Protein AF-0000000078040291 (afdb_homodimer)

Sequence (328 aa):
MQPIAIFYISLSGNTEDFIHRLAAHIKQKYGLELETTNLKSLVKKGQPAIFDIDKPYFSFLPSYLEGGNGLDNGYQEILTTPLRRLIAHGENATYCLGIVGSGNRNFNKQFCLTAHQYAQDFGFPVLDEFELRGSQEDLERIGDKLVKVFQTATKTKGVAYVQNMQPIAIFYISLSGNTEDFIHRLAAHIKQKYGLELETTNLKSLVKKGQPAIFDIDKPYFSFLPSYLEGGNGLDNGYQEILTTPLRRLIAHGENATYCLGIVGSGNRNFNKQFCLTAHQYAQDFGFPVLDEFELRGSQEDLERIGDKLVKVFQTATKTKGVAYVQN

Solvent-accessible surface area (backbone atoms only — not comparable to full-atom values): 17725 Å² total; per-residue (Å²): 129,82,57,48,36,34,49,26,37,42,81,55,42,39,54,48,51,37,52,53,52,37,38,52,49,39,30,72,76,67,71,44,48,64,46,74,44,50,38,49,58,28,52,76,68,71,41,83,55,64,63,90,58,92,56,67,27,38,34,40,36,5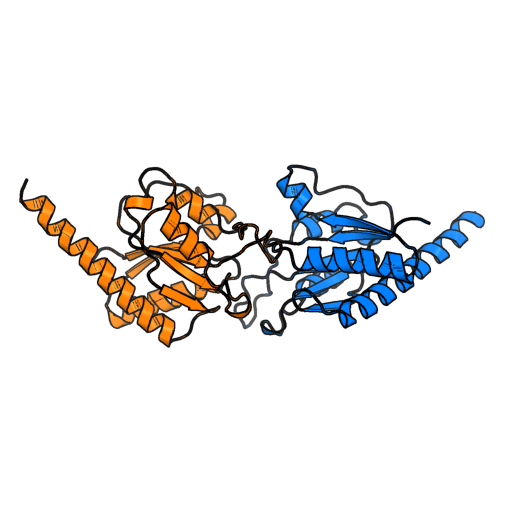9,48,42,47,24,66,56,68,81,77,81,57,72,68,39,81,46,95,56,57,58,47,53,51,23,39,66,34,86,66,24,41,79,32,38,73,24,30,34,14,22,25,49,68,93,53,52,87,52,39,24,36,50,36,52,51,48,21,67,76,60,70,35,49,66,74,49,70,39,50,61,54,47,51,72,66,46,42,54,55,50,46,54,49,51,52,53,52,51,51,56,59,56,54,57,55,59,62,57,66,69,72,110,128,83,58,46,34,32,49,26,38,41,80,55,42,38,54,48,50,38,52,52,53,36,38,52,48,38,30,71,76,69,69,43,49,64,46,75,44,50,37,49,59,28,51,76,70,71,39,83,53,63,65,90,59,92,56,66,26,37,34,39,36,63,48,40,47,24,68,52,70,79,77,86,56,77,67,40,78,46,95,56,56,59,48,52,53,22,39,64,33,86,64,24,42,79,32,38,72,24,30,33,13,22,26,49,67,92,52,52,86,51,39,23,36,51,36,52,51,47,21,68,76,61,69,34,48,65,72,48,70,40,49,60,54,47,50,72,66,46,42,52,54,50,46,54,50,51,53,52,53,49,53,56,59,56,55,58,58,61,62,60,65,70,77,109

Radius of gyration: 23.74 Å; Cα contacts (8 Å, |Δi|>4): 577; chains: 2; bounding box: 37×80×56 Å

Foldseek 3Di:
DDAAEEEEADDPCLQVLLVVVLQVVLCVPPVHGYDYDHLVVCVVVVHDLADDDDAAHEYEYEADFDDCPVPDDDTDGDDGCSSVRNCPPDCNLVRYQAYEYEYACVVPVSGSVVRVVSCVVSVHYHQYYAYGNHDPVRSVVSSVSSVVSRCVVVVVVVVPVPPD/DDAAEEEEADDPCLQVLLVVVLQVVLCVPPVHGYDYDHLVVCVVVVHDLADDDDAAHEYEYEADFDDCPVPDDDGDGDDGCSSVRNCPPDCNLVRYQAYEYEYACVVPVSGSVVRVVSCVVSVHYHQYYAYGNHDPVRSVVSSVSSVVSRVVVVVVVVVPPPPD

Nearest PDB structures (foldseek):
  4n82-assembly1_B  TM=9.480E-01  e=1.603E-21  Streptococcus sanguinis SK36
  4n82-assembly2_A  TM=9.536E-01  e=1.361E-20  Streptococcus sanguinis SK36
  8j4w-assembly1_C  TM=8.373E-01  e=5.055E-11  Mycolicibacterium thermoresistibile ATCC 19527
  7mmp-assembly2_F  TM=8.360E-01  e=1.100E-10  Aerococcus urinae
  8j4x-assembly3_I  TM=8.216E-01  e=3.533E-10  Mycobacterium tuberculosis H37Rv

InterPro domains:
  IPR004465 Ribonucleotide reductase Class Ib, NrdI [PF07972] (6-142)
  IPR004465 Ribonucleotide reductase Class Ib, NrdI [PIRSF005087] (4-154)
  IPR004465 Ribonucleotide reductase Class Ib, NrdI [PTHR37297] (1-155)
  IPR029039 Flavoprotein-like superfamily [G3DSA:3.40.50.360] (3-157)
  IPR029039 Flavoprotein-like superfamily [SSF52218] (1-146)

pLDDT: mean 90.86, std 15.88, range [27.45, 98.94]

Secondary structure (DSSP, 8-state):
-PPEEEEE--SSSHHHHHHHHHHHHHHHHH---EEEEEHHHHHHTT--------S-EEEEEE--EE---SSSS--EE-S-HHHHHHHHSTTHHHHEEEEEEEE-GGGGGGTTHHHHHHHHHH---EEEEEETT--HHHHHHHHHHHHHHHHHHHHHHHHHHHH-/-PPEEEEE--SSSHHHHHHHHHHHHHHHHH---EEEEEHHHHHHTT--------S-EEEEEE--EE---SSSS--EE-S-HHHHHHHHSTTHHHHEEEEEEEE-GGGGGGTTHHHHHHHHHH---EEEEEETT--HHHHHHHHHHHHHHHHHHHHHHHHHHHH-

Structure (mmCIF, N/CA/C/O backbone):
data_AF-0000000078040291-model_v1
#
loop_
_entity.id
_entity.type
_entity.pdbx_description
1 polymer 'Putative NrdI-like protein'
#
loop_
_atom_site.group_PDB
_atom_site.id
_atom_site.type_symbol
_atom_site.label_atom_id
_atom_site.label_alt_id
_atom_site.label_comp_id
_atom_site.label_asym_id
_atom_site.label_entity_id
_atom_site.label_seq_id
_atom_site.pdbx_PDB_ins_code
_atom_site.Cartn_x
_atom_site.Cartn_y
_atom_site.Cartn_z
_atom_site.occupancy
_atom_site.B_iso_or_equiv
_atom_site.auth_seq_id
_atom_site.auth_comp_id
_atom_site.auth_asym_id
_atom_site.auth_atom_id
_atom_site.pdbx_PDB_model_num
ATOM 1 N N . MET A 1 1 ? -1.826 -36.469 -6.449 1 73.94 1 MET A N 1
ATOM 2 C CA . MET A 1 1 ? -1.21 -35.594 -7.445 1 73.94 1 MET A CA 1
ATOM 3 C C . MET A 1 1 ? -0.481 -34.438 -6.777 1 73.94 1 MET A C 1
ATOM 5 O O . MET A 1 1 ? -0.861 -34 -5.688 1 73.94 1 MET A O 1
ATOM 9 N N . GLN A 1 2 ? 0.607 -34.031 -7.266 1 90.06 2 GLN A N 1
ATOM 10 C CA . GLN A 1 2 ? 1.412 -32.938 -6.715 1 90.06 2 GLN A CA 1
ATOM 11 C C . GLN A 1 2 ? 0.621 -31.641 -6.664 1 90.06 2 GLN A C 1
ATOM 13 O O . GLN A 1 2 ? -0.089 -31.297 -7.617 1 90.06 2 GLN A O 1
ATOM 18 N N . PRO A 1 3 ? 0.596 -31.062 -5.551 1 96.56 3 PRO A N 1
ATOM 19 C CA . PRO A 1 3 ? -0.121 -29.781 -5.469 1 96.56 3 PRO A CA 1
ATOM 20 C C . PRO A 1 3 ? 0.461 -28.719 -6.391 1 96.56 3 PRO A C 1
ATOM 22 O O . PRO A 1 3 ? 1.629 -28.797 -6.781 1 96.56 3 PRO A O 1
ATOM 25 N N . ILE A 1 4 ? -0.372 -27.891 -6.82 1 98 4 ILE A N 1
ATOM 26 C CA . ILE A 1 4 ? 0.064 -26.703 -7.566 1 98 4 ILE A CA 1
ATOM 27 C C . ILE A 1 4 ? 0.614 -25.656 -6.602 1 98 4 ILE A C 1
ATOM 29 O O . ILE A 1 4 ? -0.092 -25.219 -5.695 1 98 4 ILE A O 1
ATOM 33 N N . ALA A 1 5 ? 1.87 -25.25 -6.754 1 98.75 5 ALA A N 1
ATOM 34 C CA . ALA A 1 5 ? 2.504 -24.281 -5.863 1 98.75 5 ALA A CA 1
ATOM 35 C C . ALA A 1 5 ? 2.268 -22.859 -6.348 1 98.75 5 ALA A C 1
ATOM 37 O O . ALA A 1 5 ? 2.379 -22.578 -7.543 1 98.75 5 ALA A O 1
ATOM 38 N N . ILE A 1 6 ? 1.893 -21.984 -5.402 1 98.94 6 ILE A N 1
ATOM 39 C CA . ILE A 1 6 ? 1.753 -20.562 -5.676 1 98.94 6 ILE A CA 1
ATOM 40 C C . ILE A 1 6 ? 2.537 -19.766 -4.645 1 98.94 6 ILE A C 1
ATOM 42 O O . ILE A 1 6 ? 2.314 -19.906 -3.438 1 98.94 6 ILE A O 1
ATOM 46 N N . PHE A 1 7 ? 3.48 -18.984 -5.09 1 98.94 7 PHE A N 1
ATOM 47 C CA . PHE A 1 7 ? 4.113 -17.953 -4.277 1 98.94 7 PHE A CA 1
ATOM 48 C C . PHE A 1 7 ? 3.584 -16.578 -4.645 1 98.94 7 PHE A C 1
ATOM 50 O O . PHE A 1 7 ? 3.58 -16.203 -5.82 1 98.94 7 PHE A O 1
ATOM 57 N N . TYR A 1 8 ? 3.062 -15.852 -3.691 1 98.94 8 TYR A N 1
ATOM 58 C CA . TYR A 1 8 ? 2.4 -14.578 -3.963 1 98.94 8 TYR A CA 1
ATOM 59 C C . TYR A 1 8 ? 2.688 -13.57 -2.859 1 98.94 8 TYR A C 1
ATOM 61 O O . TYR A 1 8 ? 3.338 -13.898 -1.863 1 98.94 8 TYR A O 1
ATOM 69 N N . ILE A 1 9 ? 2.312 -12.344 -3.078 1 98.44 9 ILE A N 1
ATOM 70 C CA . ILE A 1 9 ? 2.34 -11.344 -2.02 1 98.44 9 ILE A CA 1
ATOM 71 C C . ILE A 1 9 ? 1.028 -10.555 -2.016 1 98.44 9 ILE A C 1
ATOM 73 O O . ILE A 1 9 ? 0.503 -10.211 -3.076 1 98.44 9 ILE A O 1
ATOM 77 N N . SER A 1 10 ? 0.441 -10.492 -0.857 1 96 10 SER A N 1
ATOM 78 C CA . SER A 1 10 ? -0.775 -9.734 -0.571 1 96 10 SER A CA 1
ATOM 79 C C . SER A 1 10 ? -0.565 -8.773 0.59 1 96 10 SER A C 1
ATOM 81 O O . SER A 1 10 ? -0.106 -9.172 1.661 1 96 10 SER A O 1
ATOM 83 N N . LEU A 1 11 ? -0.874 -7.551 0.314 1 90.88 11 LEU A N 1
ATOM 84 C CA . LEU A 1 11 ? -0.631 -6.562 1.361 1 90.88 11 LEU A CA 1
ATOM 85 C C . LEU A 1 11 ? -1.914 -6.258 2.127 1 90.88 11 LEU A C 1
ATOM 87 O O . LEU A 1 11 ? -2.006 -6.531 3.326 1 90.88 11 LEU A O 1
ATOM 91 N N . SER A 1 12 ? 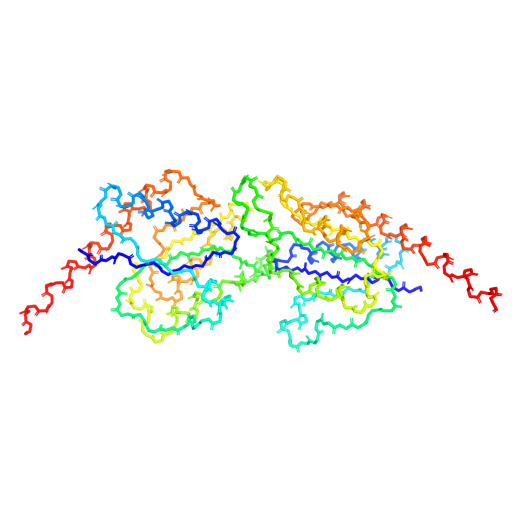-2.994 -5.836 1.429 1 85.12 12 SER A N 1
ATOM 92 C CA . SER A 1 12 ? -4.242 -5.426 2.064 1 85.12 12 SER A CA 1
ATOM 93 C C . SER A 1 12 ? -5.258 -6.562 2.078 1 85.12 12 SER A C 1
ATOM 95 O O . SER A 1 12 ? -6.395 -6.383 2.516 1 85.12 12 SER A O 1
ATOM 97 N N . GLY A 1 13 ? -4.902 -7.742 1.552 1 89.81 13 GLY A N 1
ATOM 98 C CA . GLY A 1 13 ? -5.742 -8.922 1.694 1 89.81 13 GLY A CA 1
ATOM 99 C C . GLY A 1 13 ? -6.512 -9.258 0.431 1 89.81 13 GLY A C 1
ATOM 100 O O . GLY A 1 13 ? -7.113 -10.336 0.334 1 89.81 13 GLY A O 1
ATOM 101 N N . ASN A 1 14 ? -6.578 -8.367 -0.622 1 90.06 14 ASN A N 1
ATOM 102 C CA . ASN A 1 14 ? -7.332 -8.633 -1.842 1 90.06 14 ASN A CA 1
ATOM 103 C C . ASN A 1 14 ? -6.762 -9.836 -2.598 1 90.06 14 ASN A C 1
ATOM 105 O O . ASN A 1 14 ? -7.504 -10.734 -2.988 1 90.06 14 ASN A O 1
ATOM 109 N N . THR A 1 15 ? -5.461 -9.828 -2.795 1 96.69 15 THR A N 1
ATOM 110 C CA . THR A 1 15 ? -4.832 -10.938 -3.496 1 96.69 15 THR A CA 1
ATOM 111 C C . THR A 1 15 ? -4.969 -12.227 -2.695 1 96.69 15 THR A C 1
ATOM 113 O O . THR A 1 15 ? -5.234 -13.289 -3.262 1 96.69 15 THR A O 1
ATOM 116 N N . GLU A 1 16 ? -4.855 -12.164 -1.424 1 96.31 16 GLU A N 1
ATOM 117 C CA . GLU A 1 16 ? -5.012 -13.328 -0.556 1 96.31 16 GLU A CA 1
ATOM 118 C C . GLU A 1 16 ? -6.422 -13.898 -0.65 1 96.31 16 GLU A C 1
ATOM 120 O O . GLU A 1 16 ? -6.598 -15.117 -0.729 1 96.31 16 GLU A O 1
ATOM 125 N N . ASP A 1 17 ? -7.363 -13.031 -0.567 1 94.44 17 ASP A N 1
ATOM 126 C CA . ASP A 1 17 ? -8.742 -13.461 -0.725 1 94.44 17 ASP A CA 1
ATOM 127 C C . ASP A 1 17 ? -8.938 -14.211 -2.045 1 94.44 17 ASP A C 1
ATOM 129 O O . ASP A 1 17 ? -9.555 -15.281 -2.076 1 94.44 17 ASP A O 1
ATOM 133 N N . PHE A 1 18 ? -8.469 -13.656 -3.133 1 98.19 18 PHE A N 1
ATOM 134 C CA . PHE A 1 18 ? -8.562 -14.273 -4.449 1 98.19 18 PHE A CA 1
ATOM 135 C C . PHE A 1 18 ? -7.938 -15.664 -4.445 1 98.19 18 PHE A C 1
ATOM 137 O O . PHE A 1 18 ? -8.523 -16.625 -4.961 1 98.19 18 PHE A O 1
ATOM 144 N N . ILE A 1 19 ? -6.742 -15.789 -3.867 1 98.62 19 ILE A N 1
ATOM 145 C CA . ILE A 1 19 ? -6.004 -17.047 -3.824 1 98.62 19 ILE A CA 1
ATOM 146 C C . ILE A 1 19 ? -6.809 -18.094 -3.051 1 98.62 19 ILE A C 1
ATOM 148 O O . ILE A 1 19 ? -6.879 -19.25 -3.459 1 98.62 19 ILE A O 1
ATOM 152 N N . HIS A 1 20 ? -7.402 -17.656 -1.996 1 98.19 20 HIS A N 1
ATOM 153 C CA . HIS A 1 20 ? -8.211 -18.578 -1.201 1 98.19 20 HIS A CA 1
ATOM 154 C C . HIS A 1 20 ? -9.406 -19.094 -1.993 1 98.19 20 HIS A C 1
ATOM 156 O O . HIS A 1 20 ? -9.695 -20.281 -1.992 1 98.19 20 HIS A O 1
ATOM 162 N N . ARG A 1 21 ? -10.094 -18.219 -2.656 1 98.44 21 ARG A N 1
ATOM 163 C CA . ARG A 1 21 ? -11.242 -18.609 -3.473 1 98.44 21 ARG A CA 1
ATOM 164 C C . ARG A 1 21 ? -10.805 -19.484 -4.645 1 98.44 21 ARG A C 1
ATOM 166 O O . ARG A 1 21 ? -11.508 -20.422 -5.023 1 98.44 21 ARG A O 1
ATOM 173 N N . LEU A 1 22 ? -9.695 -19.125 -5.203 1 98.81 22 LEU A N 1
ATOM 174 C CA . LEU A 1 22 ? -9.117 -19.891 -6.297 1 98.81 22 LEU A CA 1
ATOM 175 C C . LEU A 1 22 ? -8.828 -21.328 -5.852 1 98.81 22 LEU A C 1
ATOM 177 O O . LEU A 1 22 ? -9.125 -22.281 -6.578 1 98.81 22 LEU A O 1
ATOM 181 N N . ALA A 1 23 ? -8.211 -21.453 -4.66 1 98.69 23 ALA A N 1
ATOM 182 C CA . ALA A 1 23 ? -7.91 -22.766 -4.105 1 98.69 23 ALA A CA 1
ATOM 183 C C . ALA A 1 23 ? -9.18 -23.609 -3.971 1 98.69 23 ALA A C 1
ATOM 185 O O . ALA A 1 23 ? -9.203 -24.781 -4.359 1 98.69 23 ALA A O 1
ATOM 186 N N . ALA A 1 24 ? -10.188 -22.969 -3.434 1 98.25 24 ALA A N 1
ATOM 187 C CA . ALA A 1 24 ? -11.461 -23.672 -3.27 1 98.25 24 ALA A CA 1
ATOM 188 C C . ALA A 1 24 ? -12.039 -24.078 -4.621 1 98.25 24 ALA A C 1
ATOM 190 O O . ALA A 1 24 ? -12.523 -25.203 -4.781 1 98.25 24 ALA A O 1
ATOM 191 N N . HIS A 1 25 ? -11.984 -23.203 -5.582 1 98.44 25 HIS A N 1
ATOM 192 C CA . HIS A 1 25 ? -12.523 -23.438 -6.914 1 98.44 25 HIS A CA 1
ATOM 193 C C . HIS A 1 25 ? -11.797 -24.578 -7.609 1 98.44 25 HIS A C 1
ATOM 195 O O . HIS A 1 25 ? -12.43 -25.484 -8.156 1 98.44 25 HIS A O 1
ATOM 201 N N . ILE A 1 26 ? -10.477 -24.562 -7.574 1 98.44 26 ILE A N 1
ATOM 202 C CA . ILE A 1 26 ? -9.656 -25.562 -8.242 1 98.44 26 ILE A CA 1
ATOM 203 C C . ILE A 1 26 ? -9.859 -26.938 -7.582 1 98.44 26 ILE A C 1
ATOM 205 O O . ILE A 1 26 ? -9.938 -27.953 -8.266 1 98.44 26 ILE A O 1
ATOM 209 N N . LYS A 1 27 ? -9.984 -26.891 -6.262 1 98.31 27 LYS A N 1
ATOM 210 C CA . LYS A 1 27 ? -10.266 -28.141 -5.555 1 98.31 27 LYS A CA 1
ATOM 211 C C . LYS A 1 27 ? -11.617 -28.719 -5.965 1 98.31 27 LYS A C 1
ATOM 213 O O . LYS A 1 27 ? -11.727 -29.906 -6.266 1 98.31 27 LYS A O 1
ATOM 218 N N . GLN A 1 28 ? -12.617 -27.938 -5.996 1 98.12 28 GLN A N 1
ATOM 219 C CA . GLN A 1 28 ? -13.977 -28.375 -6.309 1 98.12 28 GLN A CA 1
ATOM 220 C C . GLN A 1 28 ? -14.078 -28.844 -7.754 1 98.12 28 GLN A C 1
ATOM 222 O O . GLN A 1 28 ? -14.625 -29.922 -8.023 1 98.12 28 GLN A O 1
ATOM 227 N N . LYS A 1 29 ? -13.492 -28.125 -8.68 1 97.94 29 LYS A N 1
ATOM 228 C CA . LYS A 1 29 ? -13.703 -28.375 -10.102 1 97.94 29 LYS A CA 1
ATOM 229 C C . LYS A 1 29 ? -12.734 -29.438 -10.617 1 97.94 29 LYS A C 1
ATOM 231 O O . LYS A 1 29 ? -13.094 -30.234 -11.484 1 97.94 29 LYS A O 1
ATOM 236 N N . TYR A 1 30 ? -11.5 -29.5 -10.094 1 97.5 30 TYR A N 1
ATOM 237 C CA . TYR A 1 30 ? -10.477 -30.344 -10.711 1 97.5 30 TYR A CA 1
ATOM 238 C C . TYR A 1 30 ? -9.938 -31.359 -9.711 1 97.5 30 TYR A C 1
ATOM 240 O O . TYR A 1 30 ? -9.18 -32.25 -10.078 1 97.5 30 TYR A O 1
ATOM 248 N N . GLY A 1 31 ? -10.25 -31.234 -8.469 1 97.19 31 GLY A N 1
ATOM 249 C CA . GLY A 1 31 ? -9.742 -32.125 -7.441 1 97.19 31 GLY A CA 1
ATOM 250 C C . GLY A 1 31 ? -8.273 -31.922 -7.141 1 97.19 31 GLY A C 1
ATOM 251 O O . GLY A 1 31 ? -7.605 -32.812 -6.613 1 97.19 31 GLY A O 1
ATOM 252 N N . LEU A 1 32 ? -7.762 -30.766 -7.551 1 97.62 32 LEU A N 1
ATOM 253 C CA . LEU A 1 32 ? -6.359 -30.422 -7.328 1 97.62 32 LEU A CA 1
ATOM 254 C C . LEU A 1 32 ? -6.203 -29.5 -6.133 1 97.62 32 LEU A C 1
ATOM 256 O O . LEU A 1 32 ? -7.105 -28.703 -5.832 1 97.62 32 LEU A O 1
ATOM 260 N N . GLU A 1 33 ? -5.062 -29.547 -5.473 1 98.12 33 GLU A N 1
ATOM 261 C CA . GLU A 1 33 ? -4.773 -28.719 -4.312 1 98.12 33 GLU A CA 1
ATOM 262 C C . GLU A 1 33 ? -3.742 -27.641 -4.652 1 98.12 33 GLU A C 1
ATOM 264 O O . GLU A 1 33 ? -2.816 -27.891 -5.426 1 98.12 33 GLU A O 1
ATOM 269 N N . LEU A 1 34 ? -3.971 -26.516 -4.023 1 98.69 34 LEU A N 1
ATOM 270 C CA . LEU A 1 34 ? -2.955 -25.469 -4.09 1 98.69 34 LEU A CA 1
ATOM 271 C C . LEU A 1 34 ? -2.109 -25.453 -2.82 1 98.69 34 LEU A C 1
ATOM 273 O O . LEU A 1 34 ? -2.633 -25.609 -1.717 1 98.69 34 LEU A O 1
ATOM 277 N N . GLU A 1 35 ? -0.812 -25.375 -2.953 1 98.62 35 GLU A N 1
ATOM 278 C CA . GLU A 1 35 ? 0.12 -25.016 -1.891 1 98.62 35 GLU A CA 1
ATOM 279 C C . GLU A 1 35 ? 0.562 -23.562 -2.023 1 98.62 35 GLU A C 1
ATOM 281 O O .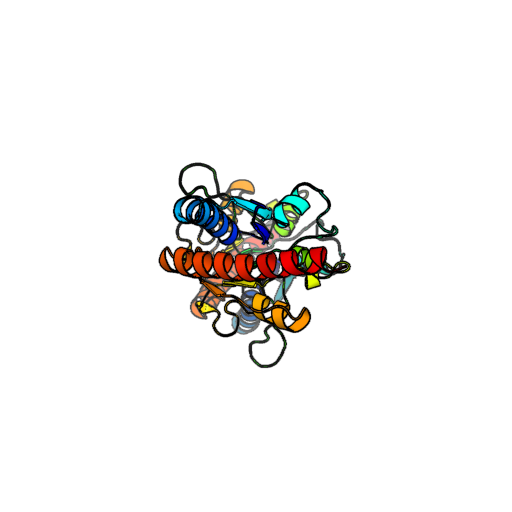 GLU A 1 35 ? 1.32 -23.219 -2.934 1 98.62 35 GLU A O 1
ATOM 286 N N . THR A 1 36 ? 0.048 -22.766 -1.141 1 98.75 36 THR A N 1
ATOM 287 C CA . THR A 1 36 ? 0.206 -21.328 -1.342 1 98.75 36 THR A CA 1
ATOM 288 C C . THR A 1 36 ? 1.076 -20.719 -0.244 1 98.75 36 THR A C 1
ATOM 290 O O . THR A 1 36 ? 1.011 -21.141 0.912 1 98.75 36 THR A O 1
ATOM 293 N N . THR A 1 37 ? 1.924 -19.75 -0.598 1 98.56 37 THR A N 1
ATOM 294 C CA . THR A 1 37 ? 2.764 -19.016 0.344 1 98.56 37 THR A CA 1
ATOM 295 C C . THR A 1 37 ? 2.68 -17.516 0.091 1 98.56 37 THR A C 1
ATOM 297 O O . THR A 1 37 ? 3.043 -17.047 -0.987 1 98.56 37 THR A O 1
ATOM 300 N N . ASN A 1 38 ? 2.178 -16.828 1.082 1 98.25 38 ASN A N 1
ATOM 301 C CA . ASN A 1 38 ? 2.215 -15.375 1.077 1 98.25 38 ASN A CA 1
ATOM 302 C C . ASN A 1 38 ? 3.537 -14.844 1.625 1 98.25 38 ASN A C 1
ATOM 304 O O . ASN A 1 38 ? 3.834 -15.008 2.809 1 98.25 38 ASN A O 1
ATOM 308 N N . LEU A 1 39 ? 4.293 -14.164 0.846 1 98.5 39 LEU A N 1
ATOM 309 C CA . LEU A 1 39 ? 5.621 -13.727 1.258 1 98.5 39 LEU A CA 1
ATOM 310 C C . LEU A 1 39 ? 5.535 -12.672 2.355 1 98.5 39 LEU A C 1
ATOM 312 O O . LEU A 1 39 ? 6.406 -12.602 3.227 1 98.5 39 LEU A O 1
ATOM 316 N N . LYS A 1 40 ? 4.496 -11.891 2.305 1 95.38 40 LYS A N 1
ATOM 317 C CA . LYS A 1 40 ? 4.32 -10.922 3.381 1 95.38 40 LYS A CA 1
ATOM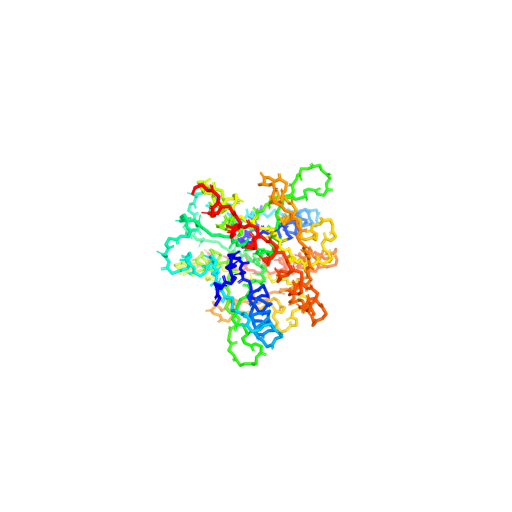 318 C C . LYS A 1 40 ? 4.258 -11.609 4.738 1 95.38 40 LYS A C 1
ATOM 320 O O . LYS A 1 40 ? 4.82 -11.117 5.719 1 95.38 40 LYS A O 1
ATOM 325 N N . SER A 1 41 ? 3.533 -12.703 4.805 1 94.19 41 SER A N 1
ATOM 326 C CA . SER A 1 41 ? 3.381 -13.438 6.055 1 94.19 41 SER A CA 1
ATOM 327 C C . SER A 1 41 ? 4.727 -13.953 6.562 1 94.19 41 SER A C 1
ATOM 329 O O . SER A 1 41 ? 4.996 -13.914 7.762 1 94.19 41 SER A O 1
ATOM 331 N N . LEU A 1 42 ? 5.539 -14.438 5.691 1 96.31 42 LEU A N 1
ATOM 332 C CA . LEU A 1 42 ? 6.863 -14.914 6.078 1 96.31 42 LEU A CA 1
ATOM 333 C C . LEU A 1 42 ? 7.691 -13.773 6.668 1 96.31 42 LEU A C 1
ATOM 335 O O . LEU A 1 42 ? 8.289 -13.922 7.738 1 96.31 42 LEU A O 1
ATOM 339 N N . VAL A 1 43 ? 7.66 -12.648 5.984 1 93.62 43 VAL A N 1
ATOM 340 C CA . VAL A 1 43 ? 8.422 -11.484 6.438 1 93.62 43 VAL A CA 1
ATOM 341 C C . VAL A 1 43 ? 7.922 -11.039 7.809 1 93.62 43 VAL A C 1
ATOM 343 O O . VAL A 1 43 ? 8.719 -10.797 8.719 1 93.62 43 VAL A O 1
ATOM 346 N N . LYS A 1 44 ? 6.637 -10.961 7.945 1 88.19 44 LYS A N 1
ATOM 347 C CA . LYS A 1 44 ? 6.016 -10.508 9.188 1 88.19 44 LYS A CA 1
ATOM 348 C C . LYS A 1 44 ? 6.391 -11.414 10.352 1 88.19 44 LYS A C 1
ATOM 350 O O . LYS A 1 44 ? 6.566 -10.945 11.484 1 88.19 44 LYS A O 1
ATOM 355 N N . LYS A 1 45 ? 6.535 -12.672 10.047 1 93.88 45 LYS A N 1
ATOM 356 C CA . LYS A 1 45 ? 6.816 -13.664 11.086 1 93.88 45 LYS A CA 1
ATOM 357 C C . LYS A 1 45 ? 8.32 -13.82 11.305 1 93.88 45 LYS A C 1
ATOM 359 O O . LYS A 1 45 ? 8.75 -14.633 12.125 1 93.88 45 LYS A O 1
ATOM 364 N N . GLY A 1 46 ? 9.141 -13.109 10.562 1 93.56 46 GLY A N 1
ATOM 365 C CA . GLY A 1 46 ? 10.586 -13.227 10.672 1 93.56 46 GLY A CA 1
ATOM 366 C C . GLY A 1 46 ? 11.125 -14.531 10.094 1 93.56 46 GLY A C 1
ATOM 367 O O . GLY A 1 46 ? 12.188 -15 10.5 1 93.56 46 GLY A O 1
ATOM 368 N N . GLN A 1 47 ? 10.352 -15.062 9.289 1 95.69 47 GLN A N 1
ATOM 369 C CA . GLN A 1 47 ? 10.781 -16.281 8.617 1 95.69 47 GLN A CA 1
ATOM 370 C C . GLN A 1 47 ? 11.516 -15.977 7.316 1 95.69 47 GLN A C 1
ATOM 372 O O . GLN A 1 47 ? 11.312 -14.914 6.723 1 95.69 47 GLN A O 1
ATOM 377 N N . PRO A 1 48 ? 12.391 -16.875 6.898 1 95.62 48 PRO A N 1
ATOM 378 C CA . PRO A 1 48 ? 13.062 -16.641 5.613 1 95.62 48 PRO A CA 1
ATOM 379 C C . PRO A 1 48 ? 12.078 -16.5 4.457 1 95.62 48 PRO A C 1
ATOM 381 O O . PRO A 1 48 ? 11.219 -17.359 4.25 1 95.62 48 PRO A O 1
ATOM 384 N N . ALA A 1 49 ? 12.203 -15.406 3.758 1 97.19 49 ALA A N 1
ATOM 385 C CA . ALA A 1 49 ? 11.344 -15.156 2.607 1 97.19 49 ALA A CA 1
ATOM 386 C C . ALA A 1 49 ? 12.094 -15.383 1.297 1 97.19 49 ALA A C 1
ATOM 388 O O . ALA A 1 49 ? 11.57 -15.102 0.217 1 97.19 49 ALA A O 1
ATOM 389 N N . ILE A 1 50 ? 13.328 -15.82 1.366 1 98.25 50 ILE A N 1
ATOM 390 C CA . ILE A 1 50 ? 14.148 -16.219 0.225 1 98.25 50 ILE A CA 1
ATOM 391 C C . ILE A 1 50 ? 14.641 -17.656 0.419 1 98.25 50 ILE A C 1
ATOM 393 O O . ILE A 1 50 ? 15.266 -17.969 1.438 1 98.25 50 ILE A O 1
ATOM 397 N N . PHE A 1 51 ? 14.336 -18.484 -0.452 1 98.56 51 PHE A N 1
ATOM 398 C CA . PHE A 1 51 ? 14.703 -19.891 -0.416 1 98.56 51 PHE A CA 1
ATOM 399 C C . PHE A 1 51 ? 14.656 -20.5 -1.813 1 98.56 51 PHE A C 1
ATOM 401 O O . PHE A 1 51 ? 14.133 -19.891 -2.746 1 98.56 51 PHE A O 1
ATOM 408 N N . ASP A 1 52 ? 15.227 -21.703 -1.962 1 98.56 52 ASP A N 1
ATOM 409 C CA . ASP A 1 52 ? 15.242 -22.391 -3.25 1 98.56 52 ASP A CA 1
ATOM 410 C C . ASP A 1 52 ? 13.891 -23.047 -3.537 1 98.56 52 ASP A C 1
ATOM 412 O O . ASP A 1 52 ? 13.297 -23.672 -2.658 1 98.56 52 ASP A O 1
ATOM 416 N N . ILE A 1 53 ? 13.422 -22.859 -4.711 1 98.25 53 ILE A N 1
ATOM 417 C CA . ILE A 1 53 ? 12.25 -23.547 -5.242 1 98.25 53 ILE A CA 1
ATOM 418 C C . ILE A 1 53 ? 12.688 -24.578 -6.277 1 98.25 53 ILE A C 1
ATOM 420 O O . ILE A 1 53 ? 13.508 -24.281 -7.152 1 98.25 53 ILE A O 1
ATOM 424 N N . ASP A 1 54 ? 12.172 -25.828 -6.188 1 96.69 54 ASP A N 1
ATOM 425 C CA . ASP A 1 54 ? 12.641 -26.906 -7.059 1 96.69 54 ASP A CA 1
ATOM 426 C C . ASP A 1 54 ? 11.469 -27.562 -7.797 1 96.69 54 ASP A C 1
ATOM 428 O O . ASP A 1 54 ? 11.562 -28.719 -8.203 1 96.69 54 ASP A O 1
ATOM 432 N N . LYS A 1 55 ? 10.414 -26.875 -7.91 1 97.12 55 LYS A N 1
ATOM 433 C CA . LYS A 1 55 ? 9.219 -27.375 -8.578 1 97.12 55 LYS A CA 1
ATOM 434 C C . LYS A 1 55 ? 8.484 -26.25 -9.312 1 97.12 55 LYS A C 1
ATOM 436 O O . LYS A 1 55 ? 8.617 -25.078 -8.953 1 97.12 55 LYS A O 1
ATOM 441 N N . PRO A 1 56 ? 7.664 -26.609 -10.359 1 97.81 56 PRO A N 1
ATOM 442 C CA . PRO A 1 56 ? 6.875 -25.594 -11.062 1 97.81 56 PRO A CA 1
ATOM 443 C C . PRO A 1 56 ? 5.926 -24.828 -10.133 1 97.81 56 PRO A C 1
ATOM 445 O O . PRO A 1 56 ? 5.344 -25.438 -9.227 1 97.81 56 PRO A O 1
ATOM 448 N N . TYR A 1 57 ? 5.797 -23.562 -10.375 1 98.81 57 TYR A N 1
ATOM 449 C CA . TYR A 1 57 ? 4.91 -22.75 -9.547 1 98.81 57 TYR A CA 1
ATOM 450 C C . TYR A 1 57 ? 4.375 -21.562 -10.328 1 98.81 57 TYR A C 1
ATOM 452 O O . TYR A 1 57 ? 4.859 -21.266 -11.422 1 98.81 57 TYR A O 1
ATOM 460 N N . PHE A 1 58 ? 3.309 -20.953 -9.836 1 98.94 58 PHE A N 1
ATOM 461 C CA . PHE A 1 58 ? 2.783 -19.688 -10.328 1 98.94 58 PHE A CA 1
ATOM 462 C C . PHE A 1 58 ? 3.033 -18.578 -9.312 1 98.94 58 PHE A C 1
ATOM 464 O O . PHE A 1 58 ? 3.291 -18.844 -8.141 1 98.94 58 PHE A O 1
ATOM 471 N N . SER A 1 59 ? 2.941 -17.359 -9.766 1 98.94 59 SER A N 1
ATOM 472 C CA . SER A 1 59 ? 3.053 -16.219 -8.859 1 98.94 59 SER A CA 1
ATOM 473 C C . SER A 1 59 ? 1.887 -15.25 -9.047 1 98.94 59 SER A C 1
ATOM 475 O O . SER A 1 59 ? 1.316 -15.156 -10.133 1 98.94 59 SER A O 1
ATOM 477 N N . PHE A 1 60 ? 1.504 -14.578 -8 1 98.94 60 PHE A N 1
ATOM 478 C CA . PHE A 1 60 ? 0.49 -13.531 -7.977 1 98.94 60 PHE A CA 1
ATOM 479 C C . PHE A 1 60 ? 0.991 -12.312 -7.211 1 98.94 60 PHE A C 1
ATOM 481 O O . PHE A 1 60 ? 1.638 -12.445 -6.172 1 98.94 60 PHE A O 1
ATOM 488 N N . LEU A 1 61 ? 0.745 -11.172 -7.707 1 98.75 61 LEU A N 1
ATOM 489 C CA . LEU A 1 61 ? 1.056 -9.984 -6.93 1 98.75 61 LEU A CA 1
ATOM 490 C C . LEU A 1 61 ? 0.212 -8.797 -7.387 1 98.75 61 LEU A C 1
ATOM 492 O O . LEU A 1 61 ? -0.187 -8.727 -8.555 1 98.75 61 LEU A O 1
ATOM 496 N N . PRO A 1 62 ? -0.053 -7.82 -6.469 1 97.06 62 PRO A N 1
ATOM 497 C CA . PRO A 1 62 ? -0.615 -6.523 -6.848 1 97.06 62 PRO A CA 1
ATOM 498 C C . PRO A 1 62 ? 0.45 -5.527 -7.301 1 97.06 62 PRO A C 1
ATOM 500 O O . PRO A 1 62 ? 1.645 -5.762 -7.102 1 97.06 62 PRO A O 1
ATOM 503 N N . SER A 1 63 ? 0.009 -4.445 -7.98 1 95.25 63 SER A N 1
ATOM 504 C CA . SER A 1 63 ? 0.926 -3.363 -8.328 1 95.25 63 SER A CA 1
ATOM 505 C C . SER A 1 63 ? 0.864 -2.234 -7.309 1 95.25 63 SER A C 1
ATOM 507 O O . SER A 1 63 ? -0.198 -1.647 -7.086 1 95.25 63 SER A O 1
ATOM 509 N N . TYR A 1 64 ? 1.887 -2.07 -6.66 1 91.81 64 TYR A N 1
ATOM 510 C CA . TYR A 1 64 ? 2.156 -0.888 -5.848 1 91.81 64 TYR A CA 1
ATOM 511 C C . TYR A 1 64 ? 3.365 -0.127 -6.375 1 91.81 64 TYR A C 1
ATOM 513 O O . TYR A 1 64 ? 4.5 -0.602 -6.27 1 91.81 64 TYR A O 1
ATOM 521 N N . LEU A 1 65 ? 3.092 1.014 -6.891 1 91.25 65 LEU A N 1
ATOM 522 C CA . LEU A 1 65 ? 4.117 1.737 -7.637 1 91.25 65 LEU A CA 1
ATOM 523 C C . LEU A 1 65 ? 4.227 3.18 -7.148 1 91.25 65 LEU A C 1
ATOM 525 O O . LEU A 1 65 ? 3.252 3.742 -6.645 1 91.25 65 LEU A O 1
ATOM 529 N N . GLU A 1 66 ? 5.465 3.699 -7.156 1 84.19 66 GLU A N 1
ATOM 530 C CA . GLU A 1 66 ? 5.695 5.125 -6.945 1 84.19 66 GLU A CA 1
ATOM 531 C C . GLU A 1 66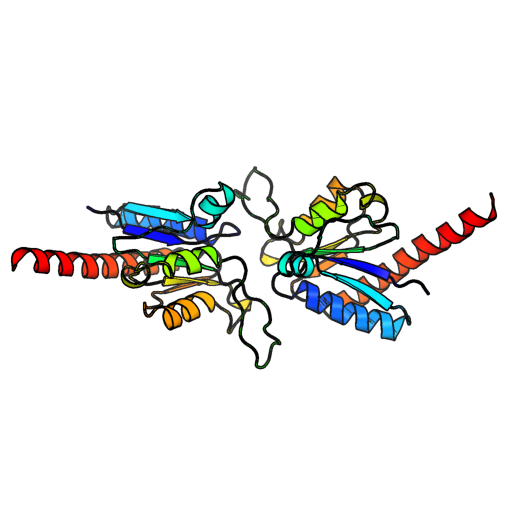 ? 6.48 5.734 -8.102 1 84.19 66 GLU A C 1
ATOM 533 O O . GLU A 1 66 ? 7.082 5.012 -8.898 1 84.19 66 GLU A O 1
ATOM 538 N N . GLY A 1 67 ? 6.758 7.25 -8.156 1 70.12 67 GLY A N 1
ATOM 539 C CA . GLY A 1 67 ? 7.684 7.973 -9.016 1 70.12 67 GLY A CA 1
ATOM 540 C C . GLY A 1 67 ? 7.141 8.219 -10.406 1 70.12 67 GLY A C 1
ATOM 541 O O . GLY A 1 67 ? 7.805 8.852 -11.234 1 70.12 67 GLY A O 1
ATOM 542 N N . GLY A 1 68 ? 5.961 7.805 -10.781 1 55.06 68 GLY A N 1
ATOM 543 C CA . GLY A 1 68 ? 5.531 8.055 -12.148 1 55.06 68 GLY A CA 1
ATOM 544 C C . GLY A 1 68 ? 5.352 9.523 -12.453 1 55.06 68 GLY A C 1
ATOM 545 O O . GLY A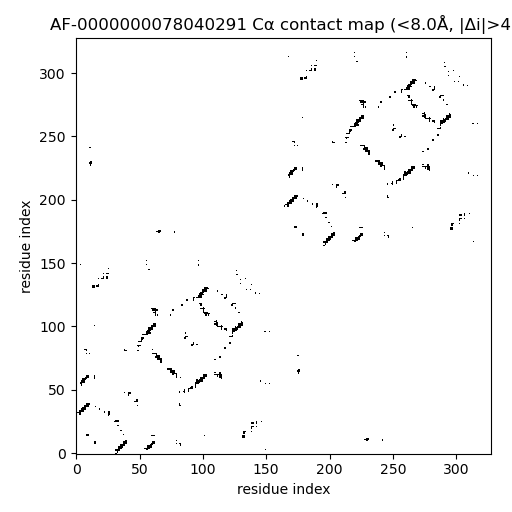 1 68 ? 4.469 10.18 -11.898 1 55.06 68 GLY A O 1
ATOM 546 N N . ASN A 1 69 ? 6.441 10.289 -12.508 1 45.88 69 ASN A N 1
ATOM 547 C CA . ASN A 1 69 ? 6.234 11.688 -12.883 1 45.88 69 ASN A CA 1
ATOM 548 C C . ASN A 1 69 ? 5.203 11.812 -14 1 45.88 69 ASN A C 1
ATOM 550 O O . ASN A 1 69 ? 5.102 12.859 -14.641 1 45.88 69 ASN A O 1
ATOM 554 N N . GLY A 1 70 ? 4.395 11.039 -14.25 1 42.72 70 GLY A N 1
ATOM 555 C CA . GLY A 1 70 ? 3.453 11.078 -15.352 1 42.72 70 GLY A CA 1
ATOM 556 C C . GLY A 1 70 ? 4.125 10.984 -16.703 1 42.72 70 GLY A C 1
ATOM 557 O O . GLY A 1 70 ? 3.451 10.828 -17.734 1 42.72 70 GLY A O 1
ATOM 558 N N . LEU A 1 71 ? 5.242 11.648 -16.953 1 43.09 71 LEU A N 1
ATOM 559 C CA . LEU A 1 71 ? 5.797 11.766 -18.297 1 43.09 71 LEU A CA 1
ATOM 560 C C . LEU A 1 71 ? 6.762 10.625 -18.594 1 43.09 71 LEU A C 1
ATOM 562 O O . LEU A 1 71 ? 6.602 9.914 -19.578 1 43.09 71 LEU A O 1
ATOM 566 N N . ASP A 1 72 ? 8.203 10.766 -18.062 1 45.19 72 ASP A N 1
ATOM 567 C CA . ASP A 1 72 ? 9.25 9.938 -18.641 1 45.19 72 ASP A CA 1
ATOM 568 C C . ASP A 1 72 ? 9.727 8.883 -17.656 1 45.19 72 ASP A C 1
ATOM 570 O O . ASP A 1 72 ? 10.469 7.965 -18.016 1 45.19 72 ASP A O 1
ATOM 574 N N . ASN A 1 73 ? 9.922 9.148 -16.266 1 52.16 73 ASN A N 1
ATOM 575 C CA . ASN A 1 73 ? 10.68 8.172 -15.492 1 52.16 73 ASN A CA 1
ATOM 576 C C . ASN A 1 73 ? 9.758 7.125 -14.867 1 52.16 73 ASN A C 1
ATOM 578 O O . ASN A 1 73 ? 8.617 7.426 -14.516 1 52.16 73 ASN A O 1
ATOM 582 N N . GLY A 1 74 ? 10 5.703 -15.211 1 61.5 74 GLY A N 1
ATOM 583 C CA . GLY A 1 74 ? 9.359 4.41 -15.023 1 61.5 74 GLY A CA 1
ATOM 584 C C . GLY A 1 74 ? 8.836 4.199 -13.617 1 61.5 74 GLY A C 1
ATOM 585 O O . GLY A 1 74 ? 9.211 4.922 -12.695 1 61.5 74 GLY A O 1
ATOM 586 N N . TYR A 1 75 ? 7.629 3.652 -13.312 1 82.31 75 TYR A N 1
ATOM 587 C CA . TYR A 1 75 ? 6.953 3.24 -12.086 1 82.31 75 TYR A CA 1
ATOM 588 C C . TYR A 1 75 ? 7.785 2.209 -11.328 1 82.31 75 TYR A C 1
ATOM 590 O O . TYR A 1 75 ? 8.273 1.244 -11.914 1 82.31 75 TYR A O 1
ATOM 598 N N . GLN A 1 76 ? 8.219 2.742 -10.172 1 88.31 76 GLN A N 1
ATOM 599 C CA . GLN A 1 76 ? 9.008 1.851 -9.328 1 88.31 76 GLN A CA 1
ATOM 600 C C . GLN A 1 76 ? 8.117 1.062 -8.375 1 88.31 76 GLN A C 1
ATOM 602 O O . GLN A 1 76 ? 7.277 1.64 -7.684 1 88.31 76 GLN A O 1
ATOM 607 N N . GLU A 1 77 ? 8.375 -0.212 -8.398 1 93.44 77 GLU A N 1
ATOM 608 C CA . GLU A 1 77 ? 7.68 -1.104 -7.473 1 93.44 77 GLU A CA 1
ATOM 609 C C . GLU A 1 77 ? 8.008 -0.764 -6.023 1 93.44 77 GLU A C 1
ATOM 611 O O . GLU A 1 77 ? 9.172 -0.539 -5.684 1 93.44 77 GLU A O 1
ATOM 616 N N . ILE A 1 78 ? 6.938 -0.72 -5.277 1 89.31 78 ILE A N 1
ATOM 617 C CA . ILE A 1 78 ? 7.133 -0.541 -3.842 1 89.31 78 ILE A CA 1
ATOM 618 C C . ILE A 1 78 ? 6.324 -1.586 -3.076 1 89.31 78 ILE A C 1
ATOM 620 O O . ILE A 1 78 ? 5.285 -2.047 -3.553 1 89.31 78 ILE A O 1
ATOM 624 N N . LEU A 1 79 ? 6.832 -2.082 -1.963 1 91.06 79 LEU A N 1
ATOM 625 C CA . LEU A 1 79 ? 6.133 -2.846 -0.935 1 91.06 79 LEU A CA 1
ATOM 626 C C . LEU A 1 79 ? 6.043 -4.32 -1.318 1 91.06 79 LEU A C 1
ATOM 628 O O . LEU A 1 79 ? 5.816 -5.176 -0.461 1 91.06 79 LEU A O 1
ATOM 632 N N . THR A 1 80 ? 6.242 -4.734 -2.584 1 96.31 80 THR A N 1
ATOM 633 C CA . THR A 1 80 ? 5.988 -6.113 -2.988 1 96.31 80 THR A CA 1
ATOM 634 C C . THR A 1 80 ? 7.285 -6.805 -3.396 1 96.31 80 THR A C 1
ATOM 636 O O . THR A 1 80 ? 7.258 -7.914 -3.938 1 96.31 80 THR A O 1
ATOM 639 N N . THR A 1 81 ? 8.391 -6.289 -3.053 1 96 81 THR A N 1
ATOM 640 C CA . THR A 1 81 ? 9.688 -6.719 -3.555 1 96 81 THR A CA 1
ATOM 641 C C . THR A 1 81 ? 10.109 -8.031 -2.908 1 96 81 THR A C 1
ATOM 643 O O . THR A 1 81 ? 11.008 -8.719 -3.408 1 96 81 THR A O 1
ATOM 646 N N . PRO A 1 82 ? 9.555 -8.445 -1.772 1 97.5 82 PRO A N 1
ATOM 647 C CA . PRO A 1 82 ? 9.914 -9.773 -1.276 1 97.5 82 PRO A CA 1
ATOM 648 C C . PRO A 1 82 ? 9.625 -10.875 -2.293 1 97.5 82 PRO A C 1
ATOM 650 O O . PRO A 1 82 ? 10.391 -11.844 -2.393 1 97.5 82 PRO A O 1
ATOM 653 N N . LEU A 1 83 ? 8.57 -10.742 -3.002 1 98.81 83 LEU A N 1
ATOM 654 C CA . LEU A 1 83 ? 8.297 -11.734 -4.035 1 98.81 83 LEU A CA 1
ATOM 655 C C . LEU A 1 83 ? 9.344 -11.672 -5.141 1 98.81 83 LEU A C 1
ATOM 657 O O . LEU A 1 83 ? 9.805 -12.703 -5.629 1 98.81 83 LEU A O 1
ATOM 661 N N . ARG A 1 84 ? 9.703 -10.469 -5.504 1 98.69 84 ARG A N 1
ATOM 662 C CA . ARG A 1 84 ? 10.742 -10.305 -6.52 1 98.69 84 ARG A CA 1
ATOM 663 C C . ARG A 1 84 ? 12.031 -11 -6.102 1 98.69 84 ARG A C 1
ATOM 665 O O . ARG A 1 84 ? 12.656 -11.695 -6.902 1 98.69 84 ARG A O 1
ATOM 672 N N . ARG A 1 85 ? 12.398 -10.781 -4.906 1 98.5 85 ARG A N 1
ATOM 673 C CA . ARG A 1 85 ? 13.648 -11.328 -4.391 1 98.5 85 ARG A CA 1
ATOM 674 C C . ARG A 1 85 ? 13.617 -12.852 -4.371 1 98.5 85 ARG A C 1
ATOM 676 O O . ARG A 1 85 ? 14.617 -13.508 -4.68 1 98.5 85 ARG A O 1
ATOM 683 N N . LEU A 1 86 ? 12.453 -13.398 -3.979 1 98.88 86 LEU A N 1
ATOM 684 C CA . LEU A 1 86 ? 12.32 -14.852 -4.008 1 98.88 86 LEU A CA 1
ATOM 685 C C . LEU A 1 86 ? 12.508 -15.391 -5.426 1 98.88 86 LEU A C 1
ATOM 687 O O . LEU A 1 86 ? 13.266 -16.344 -5.641 1 98.88 86 LEU A O 1
ATOM 691 N N . ILE A 1 87 ? 11.859 -14.75 -6.355 1 98.88 87 ILE A N 1
ATOM 692 C CA . ILE A 1 87 ? 11.883 -15.211 -7.738 1 98.88 87 ILE A CA 1
ATOM 693 C C . ILE A 1 87 ? 13.297 -15.07 -8.305 1 98.88 87 ILE A C 1
ATOM 695 O O . ILE A 1 87 ? 13.766 -15.945 -9.039 1 98.88 87 ILE A O 1
ATOM 699 N N . ALA A 1 88 ? 14.039 -14.078 -7.91 1 98.81 88 ALA A N 1
ATOM 700 C CA . ALA A 1 88 ? 15.359 -13.773 -8.445 1 98.81 88 ALA A CA 1
ATOM 701 C C . ALA A 1 88 ? 16.422 -14.703 -7.855 1 98.81 88 ALA A C 1
ATOM 703 O O . ALA A 1 88 ? 17.547 -14.766 -8.352 1 98.81 88 ALA A O 1
ATOM 704 N N . HIS A 1 89 ? 16.078 -15.406 -6.879 1 98.69 89 HIS A N 1
ATOM 705 C CA . HIS A 1 89 ? 17.047 -16.219 -6.137 1 98.69 89 HIS A CA 1
ATOM 706 C C . HIS A 1 89 ? 17.391 -17.5 -6.891 1 98.69 89 HIS A C 1
ATOM 708 O O . HIS A 1 89 ? 16.5 -18.281 -7.219 1 98.69 89 HIS A O 1
ATOM 714 N N . GLY A 1 90 ? 18.719 -17.672 -7.102 1 98.19 90 GLY A N 1
ATOM 715 C CA . GLY A 1 90 ? 19.156 -18.891 -7.754 1 98.19 90 GLY A CA 1
ATOM 716 C C . GLY A 1 90 ? 18.438 -19.156 -9.07 1 98.19 90 GLY A C 1
ATOM 717 O O . GLY A 1 90 ? 18.438 -18.297 -9.953 1 98.19 90 GLY A O 1
ATOM 718 N N . GLU A 1 91 ? 17.859 -20.375 -9.164 1 98.25 91 GLU A N 1
ATOM 719 C CA . GLU A 1 91 ? 17.188 -20.797 -10.391 1 98.25 91 GLU A CA 1
ATOM 720 C C . GLU A 1 91 ? 15.672 -20.688 -10.25 1 98.25 91 GLU A C 1
ATOM 722 O O . GLU A 1 91 ? 14.93 -21.281 -11.047 1 98.25 91 GLU A O 1
ATOM 727 N N . ASN A 1 92 ? 15.203 -19.969 -9.25 1 98.81 92 ASN A N 1
ATOM 728 C CA . ASN A 1 92 ? 13.773 -19.953 -8.945 1 98.81 92 ASN A CA 1
ATOM 729 C C . ASN A 1 92 ? 12.953 -19.5 -10.141 1 98.81 92 ASN A C 1
ATOM 731 O O . ASN A 1 92 ? 11.867 -20.031 -10.391 1 98.81 92 ASN A O 1
ATOM 735 N N . ALA A 1 93 ? 13.445 -18.547 -10.875 1 98.88 93 ALA A N 1
ATOM 736 C CA . ALA A 1 93 ? 12.703 -17.984 -12.008 1 98.88 93 ALA A CA 1
ATOM 737 C C . ALA A 1 93 ? 12.43 -19.062 -13.062 1 98.88 93 ALA A C 1
ATOM 739 O O . ALA A 1 93 ? 11.391 -19.031 -13.719 1 98.88 93 ALA A O 1
ATOM 740 N N . THR A 1 94 ? 13.281 -20.016 -13.172 1 98.19 94 THR A N 1
ATOM 741 C CA . THR A 1 94 ? 13.172 -21.031 -14.219 1 98.19 94 THR A CA 1
ATOM 742 C C . THR A 1 94 ? 12.008 -21.969 -13.922 1 98.19 94 THR A C 1
ATOM 744 O O . THR A 1 94 ? 11.516 -22.656 -14.82 1 98.19 94 THR A O 1
ATOM 747 N N . TYR A 1 95 ? 11.617 -22.031 -12.711 1 98.25 95 TYR A N 1
ATOM 748 C CA . TYR A 1 95 ? 10.539 -22.922 -12.312 1 98.25 95 TYR A CA 1
ATOM 749 C C . TYR A 1 95 ? 9.195 -22.203 -12.367 1 98.25 95 TYR A C 1
ATOM 751 O O . TYR A 1 95 ? 8.141 -22.844 -12.242 1 98.25 95 TYR A O 1
ATOM 759 N N . CYS A 1 96 ? 9.164 -20.891 -12.539 1 98.81 96 CYS A N 1
ATOM 760 C CA . CYS A 1 96 ? 7.906 -20.156 -12.57 1 98.81 96 CYS A CA 1
ATOM 761 C C . CYS A 1 96 ? 7.191 -20.359 -13.898 1 98.81 96 CYS A C 1
ATOM 763 O O . CYS A 1 96 ? 7.738 -20.047 -14.961 1 98.81 96 CYS A O 1
ATOM 765 N N . LEU A 1 97 ? 5.992 -20.859 -13.812 1 98.81 97 LEU A N 1
ATOM 766 C CA . LEU A 1 97 ? 5.211 -21.172 -15 1 98.81 97 LEU A CA 1
ATOM 767 C C . LEU A 1 97 ? 4.504 -19.922 -15.531 1 98.81 97 LEU A C 1
ATOM 769 O O . LEU A 1 97 ? 4.027 -19.906 -16.672 1 98.81 97 LEU A O 1
ATOM 773 N N . GLY A 1 98 ? 4.352 -18.875 -14.766 1 98.88 98 GLY A N 1
ATOM 774 C CA . GLY A 1 98 ? 3.721 -17.609 -15.141 1 98.88 98 GLY A CA 1
ATOM 775 C C . GLY A 1 98 ? 3.242 -16.812 -13.945 1 98.88 98 GLY A C 1
ATOM 776 O O . GLY A 1 98 ? 3.256 -17.297 -12.812 1 98.88 98 GLY A O 1
ATOM 777 N N . ILE A 1 99 ? 2.832 -15.586 -14.258 1 98.94 99 ILE A N 1
ATOM 778 C CA . ILE A 1 99 ? 2.443 -14.664 -13.188 1 98.94 99 ILE A CA 1
ATOM 779 C C . ILE A 1 99 ? 1.072 -14.07 -13.5 1 98.94 99 ILE A C 1
ATOM 781 O O . ILE A 1 99 ? 0.727 -13.859 -14.664 1 98.94 99 ILE A O 1
ATOM 785 N N . VAL A 1 100 ? 0.267 -13.898 -12.492 1 98.94 100 VAL A N 1
ATOM 786 C CA . VAL A 1 100 ? -1.015 -13.203 -12.57 1 98.94 100 VAL A CA 1
ATOM 787 C C . VAL A 1 100 ? -0.938 -11.898 -11.789 1 98.94 100 VAL A C 1
ATOM 789 O O . VAL A 1 100 ? -0.504 -11.875 -10.633 1 98.94 100 VAL A O 1
ATOM 792 N N . GLY A 1 101 ? -1.31 -10.805 -12.469 1 98.81 101 GLY A N 1
ATOM 793 C CA . GLY A 1 101 ? -1.303 -9.5 -11.844 1 98.81 101 GLY A CA 1
ATOM 794 C C . GLY A 1 101 ? -2.67 -9.07 -11.336 1 98.81 101 GLY A C 1
ATOM 795 O O . GLY A 1 101 ? -3.688 -9.375 -11.961 1 98.81 101 GLY A O 1
ATOM 796 N N . SER A 1 102 ? -2.645 -8.406 -10.211 1 98 102 SER A N 1
ATOM 797 C CA . SER A 1 102 ? -3.84 -7.695 -9.766 1 98 102 SER A CA 1
ATOM 798 C C . SER A 1 102 ? -3.611 -6.188 -9.734 1 98 102 SER A C 1
ATOM 800 O O . SER A 1 102 ? -2.469 -5.73 -9.656 1 98 102 SER A O 1
ATOM 802 N N . GLY A 1 103 ? -4.676 -5.469 -9.906 1 93.94 103 GLY A N 1
ATOM 803 C CA . GLY A 1 103 ? -4.574 -4.02 -9.93 1 93.94 103 GLY A CA 1
ATOM 804 C C . GLY A 1 103 ? -5.922 -3.324 -9.922 1 93.94 103 GLY A C 1
ATOM 805 O O . GLY A 1 103 ? -6.957 -3.963 -9.711 1 93.94 103 GLY A O 1
ATOM 806 N N . ASN A 1 104 ? -5.863 -2.072 -10.016 1 88.19 104 ASN A N 1
ATOM 807 C CA . ASN A 1 104 ? -7.02 -1.195 -10.148 1 88.19 104 ASN A CA 1
ATOM 808 C C . ASN A 1 104 ? -6.988 -0.407 -11.453 1 88.19 104 ASN A C 1
ATOM 810 O O . ASN A 1 104 ? -6.062 0.368 -11.688 1 88.19 104 ASN A O 1
ATOM 814 N N . ARG A 1 105 ? -7.98 -0.553 -12.219 1 91.38 105 ARG A N 1
ATOM 815 C CA . ARG A 1 105 ? -8.008 0.019 -13.562 1 91.38 105 ARG A CA 1
ATOM 816 C C . ARG A 1 105 ? -8.016 1.543 -13.508 1 91.38 105 ARG A C 1
ATOM 818 O O . ARG A 1 105 ? -7.664 2.207 -14.484 1 91.38 105 ARG A O 1
ATOM 825 N N . ASN A 1 106 ? -8.391 2.105 -12.359 1 78.5 106 ASN A N 1
ATOM 826 C CA . ASN A 1 106 ? -8.344 3.555 -12.195 1 78.5 106 ASN A CA 1
ATOM 827 C C . ASN A 1 106 ? -6.93 4.094 -12.352 1 78.5 106 ASN A C 1
ATOM 829 O O . ASN A 1 106 ? -6.734 5.301 -12.516 1 78.5 106 ASN A O 1
ATOM 833 N N . PHE A 1 107 ? -5.949 3.209 -12.375 1 82.94 107 PHE A N 1
ATOM 834 C CA . PHE A 1 107 ? -4.562 3.645 -12.484 1 82.94 107 PHE A CA 1
ATOM 835 C C . PHE A 1 107 ? -4.051 3.465 -13.906 1 82.94 107 PHE A C 1
ATOM 837 O O . PHE A 1 107 ? -2.854 3.613 -14.164 1 82.94 107 PHE A O 1
ATOM 844 N N . ASN A 1 108 ? -4.93 3.039 -14.797 1 88 108 ASN A N 1
ATOM 845 C CA . ASN A 1 108 ? -4.703 3 -16.234 1 88 108 ASN A CA 1
ATOM 846 C C . ASN A 1 108 ? -3.465 2.178 -16.594 1 88 108 ASN A C 1
ATOM 848 O O . ASN A 1 108 ? -3.438 0.964 -16.375 1 88 108 ASN A O 1
ATOM 852 N N . LYS A 1 109 ? -2.357 2.975 -17.016 1 89.94 109 LYS A N 1
ATOM 853 C CA . LYS A 1 109 ? -1.167 2.295 -17.516 1 89.94 109 LYS A CA 1
ATOM 854 C C . LYS A 1 109 ? -0.487 1.492 -16.422 1 89.94 109 LYS A C 1
ATOM 856 O O . LYS A 1 109 ? 0.31 0.593 -16.688 1 89.94 109 LYS A O 1
ATOM 861 N N . GLN A 1 110 ? -0.839 1.816 -15.242 1 90.38 110 GLN A N 1
ATOM 862 C CA . GLN A 1 110 ? -0.177 1.146 -14.133 1 90.38 110 GLN A CA 1
ATOM 863 C C . GLN A 1 110 ? -0.963 -0.084 -13.688 1 90.38 110 GLN A C 1
ATOM 865 O O . GLN A 1 110 ? -0.514 -0.832 -12.812 1 90.38 110 GLN A O 1
ATOM 870 N N . PHE A 1 111 ? -2.148 -0.25 -14.422 1 93.56 111 PHE A N 1
ATOM 871 C CA . PHE A 1 111 ? -2.934 -1.436 -14.094 1 93.56 111 PHE A CA 1
ATOM 872 C C . PHE A 1 111 ? -2.111 -2.701 -14.305 1 93.56 111 PHE A C 1
ATOM 874 O O . PHE A 1 111 ? -1.71 -3.012 -15.43 1 93.56 111 PHE A O 1
ATOM 881 N N . CYS A 1 112 ? -1.771 -3.469 -13.211 1 97.62 112 CYS A N 1
ATOM 882 C CA . CYS A 1 112 ? -1.056 -4.738 -13.156 1 97.62 112 CYS A CA 1
ATOM 883 C C . CYS A 1 112 ? 0.345 -4.602 -13.742 1 97.62 112 CYS A C 1
ATOM 885 O O . CYS A 1 112 ? 0.933 -5.582 -14.195 1 97.62 112 CYS A O 1
ATOM 887 N N . LEU A 1 113 ? 0.912 -3.465 -13.711 1 96.88 113 LEU A N 1
ATOM 888 C CA . LEU A 1 113 ? 2.178 -3.176 -14.375 1 96.88 113 LEU A CA 1
ATOM 889 C C . LEU A 1 113 ? 3.307 -4.012 -13.781 1 96.88 113 LEU A C 1
ATOM 891 O O . LEU A 1 113 ? 4.203 -4.457 -14.508 1 96.88 113 LEU A O 1
ATOM 895 N N . THR A 1 114 ? 3.283 -4.254 -12.523 1 97.69 114 THR A N 1
ATOM 896 C CA . THR A 1 114 ? 4.359 -4.977 -11.859 1 97.69 114 THR A CA 1
ATOM 897 C C . THR A 1 114 ? 4.449 -6.41 -12.383 1 97.69 114 THR A C 1
ATOM 899 O O . THR A 1 114 ? 5.543 -6.953 -12.539 1 97.69 114 THR A O 1
ATOM 902 N N . ALA A 1 115 ? 3.301 -6.992 -12.648 1 98.75 115 ALA A N 1
ATOM 903 C CA . ALA A 1 115 ? 3.318 -8.328 -13.234 1 98.75 115 ALA A CA 1
ATOM 904 C C . ALA A 1 115 ? 4.004 -8.328 -14.594 1 98.75 115 ALA A C 1
ATOM 906 O O . ALA A 1 115 ? 4.785 -9.234 -14.906 1 98.75 115 ALA A O 1
ATOM 907 N N . HIS A 1 116 ? 3.736 -7.332 -15.359 1 98.31 116 HIS A N 1
ATOM 908 C CA . HIS A 1 116 ? 4.363 -7.207 -16.672 1 98.31 116 HIS A CA 1
ATOM 909 C C . HIS A 1 116 ? 5.859 -6.953 -16.547 1 98.31 116 HIS A C 1
ATOM 911 O O . HIS A 1 116 ? 6.652 -7.488 -17.328 1 98.31 116 HIS A O 1
ATOM 917 N N . GLN A 1 117 ? 6.246 -6.18 -15.656 1 97.69 117 GLN A N 1
ATOM 918 C CA . GLN A 1 117 ? 7.664 -5.945 -15.398 1 97.69 117 GLN A CA 1
ATOM 919 C C . GLN A 1 117 ? 8.375 -7.238 -15.008 1 97.69 117 GLN A C 1
ATOM 921 O O . GLN A 1 117 ? 9.484 -7.512 -15.484 1 97.69 117 GLN A O 1
ATOM 926 N N . TYR A 1 118 ? 7.723 -8.031 -14.117 1 98.56 118 TYR A N 1
ATOM 927 C CA . TYR A 1 118 ? 8.297 -9.32 -13.734 1 98.56 118 TYR A CA 1
ATOM 928 C C . TYR A 1 118 ? 8.477 -10.219 -14.953 1 98.56 118 TYR A C 1
ATOM 930 O O . TYR A 1 118 ? 9.531 -10.836 -15.117 1 98.56 118 TYR A O 1
ATOM 938 N N . ALA A 1 119 ? 7.438 -10.305 -15.734 1 98.62 119 ALA A N 1
ATOM 939 C CA . ALA A 1 119 ? 7.492 -11.148 -16.922 1 98.62 119 ALA A CA 1
ATOM 940 C C . ALA A 1 119 ? 8.648 -10.742 -17.828 1 98.62 119 ALA A C 1
ATOM 942 O O . ALA A 1 119 ? 9.383 -11.594 -18.328 1 98.62 119 ALA A O 1
ATOM 943 N N . GLN A 1 120 ? 8.805 -9.5 -18.031 1 97.81 120 GLN A N 1
ATOM 944 C CA . GLN A 1 120 ? 9.898 -8.984 -18.844 1 97.81 120 GLN A CA 1
ATOM 945 C C . GLN A 1 120 ? 11.25 -9.297 -18.219 1 97.81 120 GLN A C 1
ATOM 947 O O . GLN A 1 120 ? 12.172 -9.758 -18.906 1 97.81 120 GLN A O 1
ATOM 952 N N . ASP A 1 121 ? 11.398 -9.117 -17.016 1 98 121 ASP A N 1
ATOM 953 C CA . ASP A 1 121 ? 12.68 -9.234 -16.312 1 98 121 ASP A CA 1
ATOM 954 C C . ASP A 1 121 ? 13.109 -10.695 -16.203 1 98 121 ASP A C 1
ATOM 956 O O . ASP A 1 121 ? 14.297 -11 -16.25 1 98 121 ASP A O 1
ATOM 960 N N . PHE A 1 122 ? 12.094 -11.594 -15.984 1 98.5 122 PHE A N 1
ATOM 961 C CA . PHE A 1 122 ? 12.453 -12.945 -15.586 1 98.5 122 PHE A CA 1
ATOM 962 C C . PHE A 1 122 ? 12.164 -13.938 -16.703 1 98.5 122 PHE A C 1
ATOM 964 O O . PHE A 1 122 ? 12.594 -15.086 -16.656 1 98.5 122 PHE A O 1
ATOM 971 N N . GLY A 1 123 ? 11.328 -13.531 -17.656 1 98 123 GLY A N 1
ATOM 972 C CA . GLY A 1 123 ? 11.203 -14.328 -18.875 1 98 123 GLY A CA 1
ATOM 973 C C . GLY A 1 123 ? 10.008 -15.258 -18.859 1 98 123 GLY A C 1
ATOM 974 O O . GLY A 1 123 ? 9.812 -16.047 -19.781 1 98 123 GLY A O 1
ATOM 975 N N . PHE A 1 124 ? 9.258 -15.32 -17.797 1 98.5 124 PHE A N 1
ATOM 976 C CA . PHE A 1 124 ? 8.023 -16.094 -17.781 1 98.5 124 PHE A CA 1
ATOM 977 C C . PHE A 1 124 ? 6.84 -15.227 -18.203 1 98.5 124 PHE A C 1
ATOM 979 O O . PHE A 1 124 ? 6.922 -14 -18.172 1 98.5 124 PHE A O 1
ATOM 986 N N . PRO A 1 125 ? 5.672 -15.82 -18.625 1 98.75 125 PRO A N 1
ATOM 987 C CA . PRO A 1 125 ? 4.57 -15.023 -19.172 1 98.75 125 PRO A CA 1
ATOM 988 C C . PRO A 1 125 ? 3.666 -14.445 -18.078 1 98.75 125 PRO A C 1
ATOM 990 O O . PRO A 1 125 ? 3.527 -15.039 -17 1 98.75 125 PRO A O 1
ATOM 993 N N . VAL A 1 126 ? 3.049 -13.312 -18.438 1 98.94 126 VAL A N 1
ATOM 994 C CA . VAL A 1 126 ? 1.843 -12.922 -17.719 1 98.94 126 VAL A CA 1
ATOM 995 C C . VAL A 1 126 ? 0.668 -13.789 -18.156 1 98.94 126 VAL A C 1
ATOM 997 O O . VAL A 1 126 ? 0.254 -13.742 -19.328 1 98.94 126 VAL A O 1
ATOM 1000 N N . LEU A 1 127 ? 0.147 -14.562 -17.234 1 98.94 127 LEU A N 1
ATOM 1001 C CA . LEU A 1 127 ? -0.93 -15.484 -17.578 1 98.94 127 LEU A CA 1
ATOM 1002 C C . LEU A 1 127 ? -2.271 -14.766 -17.625 1 98.94 127 LEU A C 1
ATOM 1004 O O . LEU A 1 127 ? -3.137 -15.102 -18.438 1 98.94 127 LEU A O 1
ATOM 1008 N N . ASP A 1 128 ? -2.482 -13.852 -16.703 1 98.88 128 ASP A N 1
ATOM 1009 C CA . ASP A 1 128 ? -3.764 -13.156 -16.594 1 98.88 128 ASP A CA 1
ATOM 1010 C C . ASP A 1 128 ? -3.68 -11.992 -15.609 1 98.88 128 ASP A C 1
ATOM 1012 O O . ASP A 1 128 ? -2.613 -11.719 -15.055 1 98.88 128 ASP A O 1
ATOM 1016 N N . GLU A 1 129 ? -4.777 -11.297 -15.523 1 98.81 129 GLU A N 1
ATOM 1017 C CA . GLU A 1 129 ? -4.914 -10.141 -14.648 1 98.81 129 GLU A CA 1
ATOM 1018 C C . GLU A 1 129 ? -6.305 -10.078 -14.023 1 98.81 129 GLU A C 1
ATOM 1020 O O . GLU A 1 129 ? -7.266 -10.609 -14.586 1 98.81 129 GLU A O 1
ATOM 1025 N N . PHE A 1 130 ? -6.473 -9.5 -12.891 1 98.44 130 PHE A N 1
ATOM 1026 C CA . PHE A 1 130 ? -7.789 -9.234 -12.32 1 98.44 130 PHE A CA 1
ATOM 1027 C C . PHE A 1 130 ? -7.777 -7.934 -11.523 1 98.44 130 PHE A C 1
ATOM 1029 O O . PHE A 1 130 ? -6.715 -7.434 -11.156 1 98.44 130 PHE A O 1
ATOM 1036 N N . GLU A 1 131 ? -8.891 -7.441 -11.391 1 96.31 131 GLU A N 1
ATOM 1037 C CA . GLU A 1 131 ? -9.023 -6.152 -10.719 1 96.31 131 GLU A CA 1
ATOM 1038 C C . GLU A 1 131 ? -9.469 -6.324 -9.273 1 96.31 131 GLU A C 1
ATOM 1040 O O . GLU A 1 131 ? -10.414 -7.066 -8.992 1 96.31 131 GLU A O 1
ATOM 1045 N N . LEU A 1 132 ? -8.789 -5.621 -8.336 1 90.12 132 LEU A N 1
ATOM 1046 C CA . LEU A 1 132 ? -9.133 -5.582 -6.918 1 90.12 132 LEU A CA 1
ATOM 1047 C C . LEU A 1 132 ? -9.242 -6.988 -6.344 1 90.12 132 LEU A C 1
ATOM 1049 O O . LEU A 1 132 ? -8.25 -7.73 -6.328 1 90.12 132 LEU A O 1
ATOM 1053 N N . ARG A 1 133 ? -10.422 -7.395 -5.922 1 92.38 133 ARG A N 1
ATOM 1054 C CA . ARG A 1 133 ? -10.555 -8.719 -5.324 1 92.38 133 ARG A CA 1
ATOM 1055 C C . ARG A 1 133 ? -10.867 -9.773 -6.383 1 92.38 133 ARG A C 1
ATOM 1057 O O . ARG A 1 133 ? -10.82 -10.969 -6.105 1 92.38 133 ARG A O 1
ATOM 1064 N N . GLY A 1 134 ? -11.047 -9.375 -7.602 1 96.31 134 GLY A N 1
ATOM 1065 C CA . GLY A 1 134 ? -11.414 -10.289 -8.672 1 96.31 134 GLY A CA 1
ATOM 1066 C C . GLY A 1 134 ? -12.859 -10.742 -8.602 1 96.31 134 GLY A C 1
ATOM 1067 O O . GLY A 1 134 ? -13.43 -10.844 -7.516 1 96.31 134 GLY A O 1
ATOM 1068 N N . SER A 1 135 ? -13.375 -11.023 -9.766 1 97.31 135 SER A N 1
ATOM 1069 C CA . SER A 1 135 ? -14.734 -11.531 -9.883 1 97.31 135 SER A CA 1
ATOM 1070 C C . SER A 1 135 ? -14.758 -13.055 -9.953 1 97.31 135 SER A C 1
ATOM 1072 O O . SER A 1 135 ? -13.711 -13.688 -10.055 1 97.31 135 SER A O 1
ATOM 1074 N N . GLN A 1 136 ? -16.031 -13.562 -9.867 1 97.25 136 GLN A N 1
ATOM 1075 C CA . GLN A 1 136 ? -16.203 -14.992 -10.07 1 97.25 136 GLN A CA 1
ATOM 1076 C C . GLN A 1 136 ? -15.742 -15.414 -11.461 1 97.25 136 GLN A C 1
ATOM 1078 O O . GLN A 1 136 ? -15.164 -16.484 -11.633 1 97.25 136 GLN A O 1
ATOM 1083 N N . GLU A 1 137 ? -16 -14.578 -12.414 1 98.25 137 GLU A N 1
ATOM 1084 C CA . GLU A 1 137 ? -15.539 -14.844 -13.773 1 98.25 137 GLU A CA 1
ATOM 1085 C C . GLU A 1 137 ? -14.016 -14.867 -13.844 1 98.25 137 GLU A C 1
ATOM 1087 O O . GLU A 1 137 ? -13.438 -15.688 -14.555 1 98.25 137 GLU A O 1
ATOM 1092 N N . ASP A 1 138 ? -13.375 -13.961 -13.172 1 98.62 138 ASP A N 1
ATOM 1093 C CA . ASP A 1 138 ? -11.922 -13.977 -13.086 1 98.62 138 ASP A CA 1
ATOM 1094 C C . ASP A 1 138 ? -11.422 -15.297 -12.508 1 98.62 138 ASP A C 1
ATOM 1096 O O . ASP A 1 138 ? -10.484 -15.898 -13.039 1 98.62 138 ASP A O 1
ATOM 1100 N N . LEU A 1 139 ? -12.07 -15.711 -11.469 1 98.38 139 LEU A N 1
ATOM 1101 C CA . LEU A 1 139 ? -11.688 -16.922 -10.75 1 98.38 139 LEU A CA 1
ATOM 1102 C C . LEU A 1 139 ? -11.758 -18.141 -11.656 1 98.38 139 LEU A C 1
ATOM 1104 O O . LEU A 1 139 ? -10.82 -18.953 -11.695 1 98.38 139 LEU A O 1
ATOM 1108 N N . GLU A 1 140 ? -12.812 -18.25 -12.352 1 98.5 140 GLU A N 1
ATOM 1109 C CA . GLU A 1 140 ? -13.008 -19.391 -13.242 1 98.5 140 GLU A CA 1
ATOM 1110 C C . GLU A 1 140 ? -12.008 -19.359 -14.391 1 98.5 140 GLU A C 1
ATOM 1112 O O . GLU A 1 140 ? -11.359 -20.375 -14.68 1 98.5 140 GLU A O 1
ATOM 1117 N N . ARG A 1 141 ? -11.891 -18.219 -15.008 1 98.62 141 ARG A N 1
ATOM 1118 C CA . ARG A 1 141 ? -10.992 -18.047 -16.141 1 98.62 141 ARG A CA 1
ATOM 1119 C C . ARG A 1 141 ? -9.547 -18.312 -15.75 1 98.62 141 ARG A C 1
ATOM 1121 O O . ARG A 1 141 ? -8.836 -19.062 -16.422 1 98.62 141 ARG A O 1
ATOM 1128 N N . ILE A 1 142 ? -9.102 -17.766 -14.672 1 98.88 142 ILE A N 1
ATOM 1129 C CA . ILE A 1 142 ? -7.715 -17.891 -14.227 1 98.88 142 ILE A CA 1
ATOM 1130 C C . ILE A 1 142 ? -7.461 -19.297 -13.695 1 98.88 142 ILE A C 1
ATOM 1132 O O . ILE A 1 142 ? -6.41 -19.891 -13.961 1 98.88 142 ILE A O 1
ATOM 1136 N N . GLY A 1 143 ? -8.383 -19.844 -12.953 1 98.81 143 GLY A N 1
ATOM 1137 C CA . GLY A 1 143 ? -8.25 -21.219 -12.5 1 98.81 143 GLY A CA 1
ATOM 1138 C C . GLY A 1 143 ? -8.062 -22.203 -13.633 1 98.81 143 GLY A C 1
ATOM 1139 O O . GLY A 1 143 ? -7.168 -23.047 -13.586 1 98.81 143 GLY A O 1
ATOM 1140 N N . ASP A 1 144 ? -8.938 -22.078 -14.664 1 98.62 144 ASP A N 1
ATOM 1141 C CA . ASP A 1 144 ? -8.836 -22.953 -15.836 1 98.62 144 ASP A CA 1
ATOM 1142 C C . ASP A 1 144 ? -7.461 -22.828 -16.484 1 98.62 144 ASP A C 1
ATOM 1144 O O . ASP A 1 144 ? -6.859 -23.828 -16.875 1 98.62 144 ASP A O 1
ATOM 1148 N N . LYS A 1 145 ? -7.035 -21.656 -16.609 1 98.81 145 LYS A N 1
ATOM 1149 C CA . LYS A 1 145 ? -5.754 -21.391 -17.25 1 98.81 145 LYS A CA 1
ATOM 1150 C C . LYS A 1 145 ? -4.602 -22 -16.453 1 98.81 145 LYS A C 1
ATOM 1152 O O . LYS A 1 145 ? -3.717 -22.641 -17.031 1 98.81 145 LYS A O 1
ATOM 1157 N N . LEU A 1 146 ? -4.598 -21.828 -15.156 1 98.75 146 LEU A N 1
ATOM 1158 C CA . LEU A 1 146 ? -3.529 -22.359 -14.312 1 98.75 146 LEU A CA 1
ATOM 1159 C C . LEU A 1 146 ? -3.469 -23.875 -14.406 1 98.75 146 LEU A C 1
ATOM 1161 O O . LEU A 1 146 ? -2.387 -24.453 -14.539 1 98.75 146 LEU A O 1
ATOM 1165 N N . VAL A 1 147 ? -4.609 -24.5 -14.336 1 98.25 147 VAL A N 1
ATOM 1166 C CA . VAL A 1 147 ? -4.656 -25.953 -14.359 1 98.25 147 VAL A CA 1
ATOM 1167 C C . VAL A 1 147 ? -4.145 -26.469 -15.703 1 98.25 147 VAL A C 1
ATOM 1169 O O . VAL A 1 147 ? -3.363 -27.422 -15.758 1 98.25 147 VAL A O 1
ATOM 1172 N N . LYS A 1 148 ? -4.555 -25.797 -16.766 1 97.94 148 LYS A N 1
ATOM 1173 C CA . LYS A 1 148 ? -4.098 -26.188 -18.094 1 97.94 148 LYS A CA 1
ATOM 1174 C C . LYS A 1 148 ? -2.58 -26.062 -18.219 1 97.94 148 LYS A C 1
ATOM 1176 O O . LYS A 1 148 ? -1.914 -26.984 -18.703 1 97.94 148 LYS A O 1
ATOM 1181 N N . VAL A 1 149 ? -2.033 -24.938 -17.828 1 98.38 149 VAL A N 1
ATOM 1182 C CA . VAL A 1 149 ? -0.596 -24.688 -17.906 1 98.38 149 VAL A CA 1
ATOM 1183 C C . VAL A 1 149 ? 0.151 -25.703 -17.047 1 98.38 149 VAL A C 1
ATOM 1185 O O . VAL A 1 149 ? 1.169 -26.266 -17.469 1 98.38 149 VAL A O 1
ATOM 1188 N N . PHE A 1 150 ? -0.338 -25.938 -15.867 1 97.81 150 PHE A N 1
ATOM 1189 C CA . PHE A 1 150 ? 0.29 -26.859 -14.922 1 97.81 150 PHE A CA 1
ATOM 1190 C C . PHE A 1 150 ? 0.335 -28.281 -15.5 1 97.81 150 PHE A C 1
ATOM 1192 O O . PHE A 1 150 ? 1.378 -28.938 -15.461 1 97.81 150 PHE A O 1
ATOM 1199 N N . GLN A 1 151 ? -0.756 -28.719 -16.047 1 95.19 151 GLN A N 1
ATOM 1200 C CA . GLN A 1 151 ? -0.835 -30.078 -16.594 1 95.19 151 GLN A CA 1
ATOM 1201 C C . GLN A 1 151 ? 0.08 -30.234 -17.797 1 95.19 151 GLN A C 1
ATOM 1203 O O . GLN A 1 151 ? 0.689 -31.281 -18 1 95.19 151 GLN A O 1
ATOM 1208 N N . THR A 1 152 ? 0.161 -29.172 -18.547 1 94.88 152 THR A N 1
ATOM 1209 C CA . THR A 1 152 ? 1.053 -29.203 -19.703 1 94.88 152 THR A CA 1
ATOM 1210 C C . THR A 1 152 ? 2.51 -29.281 -19.25 1 94.88 152 THR A C 1
ATOM 1212 O O . THR A 1 152 ? 3.311 -30.016 -19.844 1 94.88 152 THR A O 1
ATOM 1215 N N . ALA A 1 153 ? 2.855 -28.562 -18.234 1 94 153 ALA A N 1
ATOM 1216 C CA . ALA A 1 153 ? 4.23 -28.484 -17.75 1 94 153 ALA A CA 1
ATOM 1217 C C . ALA A 1 153 ? 4.648 -29.766 -17.047 1 94 153 ALA A C 1
ATOM 1219 O O . ALA A 1 153 ? 5.828 -30.141 -17.062 1 94 153 ALA A O 1
ATOM 1220 N N . THR A 1 154 ? 3.795 -30.438 -16.391 1 88.81 154 THR A N 1
ATOM 1221 C CA . THR A 1 154 ? 4.145 -31.609 -15.602 1 88.81 154 THR A CA 1
ATOM 1222 C C . THR A 1 154 ? 3.971 -32.906 -16.422 1 88.81 154 THR A C 1
ATOM 1224 O O . THR A 1 154 ? 4.449 -33.969 -16.016 1 88.81 154 THR A O 1
ATOM 1227 N N . LYS A 1 155 ? 3.172 -33 -17.469 1 80.69 155 LYS A N 1
ATOM 1228 C CA . LYS A 1 155 ? 3.133 -34.125 -18.391 1 80.69 155 LYS A CA 1
ATOM 1229 C C . LYS A 1 155 ? 4.434 -34.25 -19.172 1 80.69 155 LYS A C 1
ATOM 1231 O O . LYS A 1 155 ? 4.941 -35.344 -19.391 1 80.69 155 LYS A O 1
ATOM 1236 N N . THR A 1 156 ? 4.812 -33.094 -19.609 1 57.59 156 THR A N 1
ATOM 1237 C CA . THR A 1 156 ? 6.027 -33.125 -20.406 1 57.59 156 THR A CA 1
ATOM 1238 C C . THR A 1 156 ? 7.215 -33.594 -19.578 1 57.59 156 THR A C 1
ATOM 1240 O O . THR A 1 156 ? 8.117 -34.281 -20.078 1 57.59 156 THR A O 1
ATOM 1243 N N . LYS A 1 157 ? 7.328 -33.406 -18.312 1 55.78 157 LYS A N 1
ATOM 1244 C CA . LYS A 1 157 ? 8.469 -33.844 -17.516 1 55.78 157 LYS A CA 1
ATOM 1245 C C . LYS A 1 157 ? 8.367 -35.344 -17.219 1 55.78 157 LYS A C 1
ATOM 1247 O O . LYS A 1 157 ? 9.336 -35.969 -16.797 1 55.78 157 LYS A O 1
ATOM 1252 N N . GLY A 1 158 ? 7.238 -35.938 -17.188 1 45.66 158 GLY A N 1
ATOM 1253 C CA . GLY A 1 158 ? 7.172 -37.375 -17.094 1 45.66 158 GLY A CA 1
ATOM 1254 C C . GLY A 1 158 ? 7.871 -38.062 -18.25 1 45.66 158 GLY A C 1
ATOM 1255 O O . GLY A 1 158 ? 8.336 -39.219 -18.109 1 45.66 158 GLY A O 1
ATOM 1256 N N . VAL A 1 159 ? 7.832 -37.562 -19.469 1 44.72 159 VAL A N 1
ATOM 1257 C CA . VAL A 1 159 ? 8.422 -38.25 -20.594 1 44.72 159 VAL A CA 1
ATOM 1258 C C . VAL A 1 159 ? 9.945 -38.156 -20.531 1 44.72 159 VAL A C 1
ATOM 1260 O O . VAL A 1 159 ? 10.648 -38.938 -21.188 1 44.72 159 VAL A O 1
ATOM 1263 N N . ALA A 1 160 ? 10.492 -37.219 -19.859 1 44.38 160 ALA A N 1
ATOM 1264 C CA . ALA A 1 160 ? 11.945 -37.125 -19.938 1 44.38 160 ALA A CA 1
ATOM 1265 C C . ALA A 1 160 ? 12.625 -38.156 -19.047 1 44.38 160 ALA A C 1
ATOM 1267 O O . ALA A 1 160 ? 13.789 -38.5 -19.25 1 44.38 160 ALA A O 1
ATOM 1268 N N . TYR A 1 161 ? 12 -38.5 -17.953 1 41.53 161 TYR A N 1
ATOM 1269 C CA . TYR A 1 161 ? 12.789 -39.375 -17.094 1 41.53 161 TYR A CA 1
ATOM 1270 C C . TYR A 1 161 ? 12.883 -40.781 -17.656 1 41.53 161 TYR A C 1
ATOM 1272 O O . TYR A 1 161 ? 13.555 -41.625 -17.094 1 41.53 161 TYR A O 1
ATOM 1280 N N . VAL A 1 162 ? 11.984 -41.219 -18.562 1 37.19 162 VAL A N 1
ATOM 1281 C CA . VAL A 1 162 ? 12.078 -42.625 -18.953 1 37.19 162 VAL A CA 1
ATOM 1282 C C . VAL A 1 162 ? 13.219 -42.844 -19.938 1 37.19 162 VAL A C 1
ATOM 1284 O O . VAL A 1 162 ? 13.633 -43.969 -20.219 1 37.19 162 VAL A O 1
ATOM 1287 N N . GLN A 1 163 ? 13.5 -41.812 -20.75 1 30.62 163 GLN A N 1
ATOM 1288 C CA . GLN A 1 163 ? 14.367 -42.219 -21.844 1 30.62 163 GLN A CA 1
ATOM 1289 C C . GLN A 1 163 ? 15.828 -42.25 -21.422 1 30.62 163 GLN A C 1
ATOM 1291 O O . GLN A 1 163 ? 16.672 -42.812 -22.109 1 30.62 163 GLN A O 1
ATOM 1296 N N . ASN A 1 164 ? 16.281 -41.531 -20.297 1 27.61 164 ASN A N 1
ATOM 1297 C CA . ASN A 1 164 ? 17.688 -41.906 -20.156 1 27.61 164 ASN A CA 1
ATOM 1298 C C . ASN A 1 164 ? 17.844 -43.188 -19.312 1 27.61 164 ASN A C 1
ATOM 1300 O O . ASN A 1 164 ? 17.172 -43.312 -18.281 1 27.61 164 ASN A O 1
ATOM 1304 N N . MET B 1 1 ? 8.227 34.562 9.742 1 73.81 1 MET B N 1
ATOM 1305 C CA . MET B 1 1 ? 7.246 33.812 10.5 1 73.81 1 MET B CA 1
ATOM 1306 C C . MET B 1 1 ? 7.617 32.344 10.547 1 73.81 1 MET B C 1
ATOM 1308 O O . MET B 1 1 ? 8.242 31.812 9.617 1 73.81 1 MET B O 1
ATOM 1312 N N . GLN B 1 2 ? 7.418 31.688 11.594 1 89.94 2 GLN B N 1
ATOM 1313 C CA . GLN B 1 2 ? 7.738 30.266 11.773 1 89.94 2 GLN B CA 1
ATOM 1314 C C . GLN B 1 2 ? 7 29.406 10.766 1 89.94 2 GLN B C 1
ATOM 1316 O O . GLN B 1 2 ? 5.809 29.609 10.508 1 89.94 2 GLN B O 1
ATOM 1321 N N . PRO B 1 3 ? 7.723 28.625 10.086 1 96.5 3 PRO B N 1
ATOM 1322 C CA . PRO B 1 3 ? 7.051 27.75 9.125 1 96.5 3 PRO B CA 1
ATOM 1323 C C . PRO B 1 3 ? 6.055 26.797 9.789 1 96.5 3 PRO B C 1
ATOM 1325 O O . PRO B 1 3 ? 6.16 26.531 10.984 1 96.5 3 PRO B O 1
ATOM 1328 N N . ILE B 1 4 ? 5.082 26.484 9.062 1 98 4 ILE B N 1
ATOM 1329 C CA . ILE B 1 4 ? 4.145 25.453 9.492 1 98 4 ILE B CA 1
ATOM 1330 C C . ILE B 1 4 ? 4.758 24.078 9.266 1 98 4 ILE B C 1
ATOM 1332 O O . ILE B 1 4 ? 5.113 23.719 8.141 1 98 4 ILE B O 1
ATOM 1336 N N . ALA B 1 5 ? 4.895 23.266 10.312 1 98.75 5 ALA B N 1
ATOM 1337 C CA . ALA B 1 5 ? 5.5 21.953 10.211 1 98.75 5 ALA B CA 1
ATOM 1338 C C . ALA B 1 5 ? 4.453 20.891 9.883 1 98.75 5 ALA B C 1
ATOM 1340 O O . ALA B 1 5 ? 3.363 20.891 10.461 1 98.75 5 ALA B O 1
ATOM 1341 N N . ILE B 1 6 ? 4.805 20.016 8.914 1 98.94 6 ILE B N 1
ATOM 1342 C CA . ILE B 1 6 ? 3.971 18.875 8.578 1 98.94 6 ILE B CA 1
ATOM 1343 C C . ILE B 1 6 ? 4.816 17.609 8.578 1 98.94 6 ILE B C 1
ATOM 1345 O O . ILE B 1 6 ? 5.824 17.516 7.867 1 98.94 6 ILE B O 1
ATOM 1349 N N . PHE B 1 7 ? 4.461 16.656 9.406 1 98.94 7 PHE B N 1
ATOM 1350 C CA . PHE B 1 7 ? 4.977 15.305 9.328 1 98.94 7 PHE B CA 1
ATOM 1351 C C . PHE B 1 7 ? 3.943 14.367 8.711 1 98.94 7 PHE B C 1
ATOM 1353 O O . PHE B 1 7 ? 2.795 14.328 9.148 1 98.94 7 PHE B O 1
ATOM 1360 N N . TYR B 1 8 ? 4.301 13.68 7.645 1 98.94 8 TYR B N 1
ATOM 1361 C CA . TYR B 1 8 ? 3.344 12.875 6.895 1 98.94 8 TYR B CA 1
ATOM 1362 C C . TYR B 1 8 ? 3.994 11.594 6.383 1 98.94 8 TYR B C 1
ATOM 1364 O O . TYR B 1 8 ? 5.199 11.391 6.562 1 98.94 8 TYR B O 1
ATOM 1372 N N . ILE B 1 9 ? 3.201 10.703 5.859 1 98.5 9 ILE B N 1
ATOM 1373 C CA . ILE B 1 9 ? 3.727 9.539 5.152 1 98.5 9 ILE B CA 1
ATOM 1374 C C . ILE B 1 9 ? 2.969 9.352 3.84 1 98.5 9 ILE B C 1
ATOM 1376 O O . ILE B 1 9 ? 1.747 9.508 3.793 1 98.5 9 ILE B O 1
ATOM 1380 N N . SER B 1 10 ? 3.734 9.227 2.795 1 96.25 10 SER B N 1
ATOM 1381 C CA . SER B 1 10 ? 3.264 8.953 1.44 1 96.25 10 SER B CA 1
ATOM 1382 C C . SER B 1 10 ? 3.957 7.73 0.85 1 96.25 10 SER B C 1
ATOM 1384 O O . SER B 1 10 ? 5.188 7.652 0.84 1 96.25 10 SER B O 1
ATOM 1386 N N . LEU B 1 11 ? 3.146 6.828 0.407 1 91.31 11 LEU B N 1
ATOM 1387 C CA . LEU B 1 11 ? 3.746 5.602 -0.104 1 91.31 11 LEU B CA 1
ATOM 1388 C C . LEU B 1 11 ? 3.826 5.629 -1.626 1 91.31 11 LEU B C 1
ATOM 1390 O O . LEU B 1 11 ? 4.918 5.582 -2.195 1 91.31 11 LEU B O 1
ATOM 1394 N N . SER B 1 12 ? 2.695 5.852 -2.328 1 86.06 12 SER B N 1
ATOM 1395 C CA . SER B 1 12 ? 2.635 5.805 -3.785 1 86.06 12 SER B CA 1
ATOM 1396 C C . SER B 1 12 ? 2.734 7.203 -4.387 1 86.06 12 SER B C 1
ATOM 1398 O O . SER B 1 12 ? 2.637 7.367 -5.605 1 86.06 12 SER B O 1
ATOM 1400 N N . GLY B 1 13 ? 2.867 8.25 -3.57 1 90.5 13 GLY B N 1
ATOM 1401 C CA . GLY B 1 13 ? 3.15 9.586 -4.074 1 90.5 13 GLY B CA 1
ATOM 1402 C C . GLY B 1 13 ? 1.936 10.492 -4.07 1 90.5 13 GLY B C 1
ATOM 1403 O O . GLY B 1 13 ? 2.059 11.703 -4.273 1 90.5 13 GLY B O 1
ATOM 1404 N N . ASN B 1 14 ? 0.669 9.984 -3.85 1 90.75 14 ASN B N 1
ATOM 1405 C CA . ASN B 1 14 ? -0.531 10.82 -3.869 1 90.75 14 ASN B CA 1
ATOM 1406 C C . ASN B 1 14 ? -0.519 11.844 -2.742 1 90.75 14 ASN B C 1
ATOM 1408 O O . ASN B 1 14 ? -0.769 13.031 -2.975 1 90.75 14 ASN B O 1
ATOM 1412 N N . THR B 1 15 ? -0.228 11.391 -1.54 1 96.94 15 THR B N 1
ATOM 1413 C CA . THR B 1 15 ? -0.179 12.305 -0.408 1 96.94 15 THR B CA 1
ATOM 1414 C C . THR B 1 15 ? 0.955 13.312 -0.577 1 96.94 15 THR B C 1
ATOM 1416 O O . THR B 1 15 ? 0.786 14.5 -0.285 1 96.94 15 THR B O 1
ATOM 1419 N N . GLU B 1 16 ? 2.049 12.898 -1.081 1 96.5 16 GLU B N 1
ATOM 1420 C CA . GLU B 1 16 ? 3.186 13.781 -1.325 1 96.5 16 GLU B CA 1
ATOM 1421 C C . GLU B 1 16 ? 2.838 14.859 -2.348 1 96.5 16 GLU B C 1
ATOM 1423 O O . GLU B 1 16 ? 3.186 16.031 -2.168 1 96.5 16 GLU B O 1
ATOM 1428 N N . ASP B 1 17 ? 2.238 14.414 -3.396 1 94.94 17 ASP B N 1
ATOM 1429 C CA . ASP B 1 17 ? 1.79 15.375 -4.398 1 94.94 17 ASP B CA 1
ATOM 1430 C C . ASP B 1 17 ? 0.88 16.438 -3.779 1 94.94 17 ASP B C 1
ATOM 1432 O O . ASP B 1 17 ? 1.05 17.625 -4.027 1 94.94 17 ASP B O 1
ATOM 1436 N N . PHE B 1 18 ? -0.087 16.031 -3.01 1 98.31 18 PHE B N 1
ATOM 1437 C CA . PHE B 1 18 ? -1.009 16.953 -2.34 1 98.31 18 PHE B CA 1
ATOM 1438 C C . PHE B 1 18 ? -0.251 17.938 -1.465 1 98.31 18 PHE B C 1
ATOM 1440 O O . PHE B 1 18 ? -0.53 19.141 -1.492 1 98.31 18 PHE B O 1
ATOM 1447 N N . ILE B 1 19 ? 0.705 17.438 -0.684 1 98.62 19 ILE B N 1
ATOM 1448 C CA . ILE B 1 19 ? 1.484 18.266 0.234 1 98.62 19 ILE B CA 1
ATOM 1449 C C . ILE B 1 19 ? 2.266 19.312 -0.552 1 98.62 19 ILE B C 1
ATOM 1451 O O . ILE B 1 19 ? 2.342 20.484 -0.143 1 98.62 19 ILE B O 1
ATOM 1455 N N . HIS B 1 20 ? 2.793 18.906 -1.655 1 98.19 20 HIS B N 1
ATOM 1456 C CA . HIS B 1 20 ? 3.545 19.844 -2.486 1 98.19 20 HIS B CA 1
ATOM 1457 C C . HIS B 1 20 ? 2.645 20.953 -3.023 1 98.19 20 HIS B C 1
ATOM 1459 O O . HIS B 1 20 ? 3.006 22.125 -2.979 1 98.19 20 HIS B O 1
ATOM 1465 N N . ARG B 1 21 ? 1.506 20.594 -3.512 1 98.5 21 ARG B N 1
ATOM 1466 C CA . ARG B 1 21 ? 0.561 21.594 -4.02 1 98.5 21 ARG B CA 1
ATOM 1467 C C . ARG B 1 21 ? 0.048 22.484 -2.896 1 98.5 21 ARG B C 1
ATOM 1469 O O . ARG B 1 21 ? -0.157 23.688 -3.094 1 98.5 21 ARG B O 1
ATOM 1476 N N . LEU B 1 22 ? -0.175 21.875 -1.779 1 98.81 22 LEU B N 1
ATOM 1477 C CA . LEU B 1 22 ? -0.608 22.625 -0.6 1 98.81 22 LEU B CA 1
ATOM 1478 C C . LEU B 1 22 ? 0.425 23.672 -0.207 1 98.81 22 LEU B C 1
ATOM 1480 O O . LEU B 1 22 ? 0.071 24.812 0.105 1 98.81 22 LEU B O 1
ATOM 1484 N N . ALA B 1 23 ? 1.702 23.25 -0.193 1 98.69 23 ALA B N 1
ATOM 1485 C CA . ALA B 1 23 ? 2.791 24.172 0.128 1 98.69 23 ALA B CA 1
ATOM 1486 C C . ALA B 1 23 ? 2.789 25.375 -0.815 1 98.69 23 ALA B C 1
ATOM 1488 O O . ALA B 1 23 ? 2.902 26.516 -0.372 1 98.69 23 ALA B O 1
ATOM 1489 N N . ALA B 1 24 ? 2.654 25.062 -2.074 1 98.19 24 ALA B N 1
ATOM 1490 C CA . ALA B 1 24 ? 2.621 26.125 -3.068 1 98.19 24 ALA B CA 1
ATOM 1491 C C . ALA B 1 24 ? 1.424 27.047 -2.848 1 98.19 24 ALA B C 1
ATOM 1493 O O . ALA B 1 24 ? 1.551 28.281 -2.916 1 98.19 24 ALA B O 1
ATOM 1494 N N . HIS B 1 25 ? 0.287 26.484 -2.566 1 98.38 25 HIS B N 1
ATOM 1495 C CA . HIS B 1 25 ? -0.946 27.234 -2.361 1 98.38 25 HIS B CA 1
ATOM 1496 C C . HIS B 1 25 ? -0.842 28.141 -1.137 1 98.38 25 HIS B C 1
ATOM 1498 O O . HIS B 1 25 ? -1.183 29.328 -1.204 1 98.38 25 HIS B O 1
ATOM 1504 N N . ILE B 1 26 ? -0.356 27.609 -0.037 1 98.38 26 ILE B N 1
ATOM 1505 C CA . ILE B 1 26 ? -0.257 28.344 1.217 1 98.38 26 ILE B CA 1
ATOM 1506 C C . ILE B 1 26 ? 0.765 29.469 1.073 1 98.38 26 ILE B C 1
ATOM 1508 O O . ILE B 1 26 ? 0.551 30.578 1.572 1 98.38 26 ILE B O 1
ATOM 1512 N N . LYS B 1 27 ? 1.831 29.172 0.358 1 98.25 27 LYS B N 1
ATOM 1513 C CA . LYS B 1 27 ? 2.822 30.203 0.099 1 98.25 27 LYS B CA 1
ATOM 1514 C C . LYS B 1 27 ? 2.223 31.344 -0.727 1 98.25 27 LYS B C 1
ATOM 1516 O O . LYS B 1 27 ? 2.389 32.531 -0.391 1 98.25 27 LYS B O 1
ATOM 1521 N N . GLN B 1 28 ? 1.548 31.047 -1.756 1 98.12 28 GLN B N 1
ATOM 1522 C CA . GLN B 1 28 ? 0.976 32.031 -2.668 1 98.12 28 GLN B CA 1
ATOM 1523 C C . GLN B 1 28 ? -0.11 32.844 -1.979 1 98.12 28 GLN B C 1
ATOM 1525 O O . GLN B 1 28 ? -0.113 34.062 -2.066 1 98.12 28 GLN B O 1
ATOM 1530 N N . LYS B 1 29 ? -0.976 32.188 -1.239 1 97.88 29 LYS B N 1
ATOM 1531 C CA . LYS B 1 29 ? -2.164 32.875 -0.704 1 97.88 29 LYS B CA 1
ATOM 1532 C C . LYS B 1 29 ? -1.856 33.562 0.615 1 97.88 29 LYS B C 1
ATOM 1534 O O . LYS B 1 29 ? -2.414 34.625 0.904 1 97.88 29 LYS B O 1
ATOM 1539 N N . TYR B 1 30 ? -0.953 33 1.446 1 97.44 30 TYR B N 1
ATOM 1540 C CA . TYR B 1 30 ? -0.792 33.5 2.805 1 97.44 30 TYR B CA 1
ATOM 1541 C C . TYR B 1 30 ? 0.641 33.969 3.051 1 97.44 30 TYR B C 1
ATOM 1543 O O . TYR B 1 30 ? 0.94 34.562 4.09 1 97.44 30 TYR B O 1
ATOM 1551 N N . GLY B 1 31 ? 1.532 33.656 2.195 1 97.12 31 GLY B N 1
ATOM 1552 C CA . GLY B 1 31 ? 2.932 34.031 2.377 1 97.12 31 GLY B CA 1
ATOM 1553 C C . GLY B 1 31 ? 3.621 33.188 3.443 1 97.12 31 GLY B C 1
ATOM 1554 O O . GLY B 1 31 ? 4.645 33.594 3.992 1 97.12 31 GLY B O 1
ATOM 1555 N N . LEU B 1 32 ? 2.998 32.062 3.783 1 97.62 32 LEU B N 1
ATOM 1556 C CA . LEU B 1 32 ? 3.547 31.172 4.801 1 97.62 32 LEU B CA 1
ATOM 1557 C C . LEU B 1 32 ? 4.258 29.984 4.156 1 97.62 32 LEU B C 1
ATOM 1559 O O . LEU B 1 32 ? 3.896 29.562 3.057 1 97.62 32 LEU B O 1
ATOM 1563 N N . GLU B 1 33 ? 5.246 29.438 4.84 1 98.06 33 GLU B N 1
ATOM 1564 C CA . GLU B 1 33 ? 6.008 28.297 4.344 1 98.06 33 GLU B CA 1
ATOM 1565 C C . GLU B 1 33 ? 5.668 27.031 5.121 1 98.06 33 GLU B C 1
ATOM 1567 O O . GLU B 1 33 ? 5.414 27.078 6.328 1 98.06 33 GLU B O 1
ATOM 1572 N N . LEU B 1 34 ? 5.688 25.969 4.367 1 98.62 34 LEU B N 1
ATOM 1573 C CA . LEU B 1 34 ? 5.578 24.656 5.012 1 98.62 34 LEU B CA 1
ATOM 1574 C C . LEU B 1 34 ? 6.949 24.016 5.145 1 98.62 34 LEU B C 1
ATOM 1576 O O . LEU B 1 34 ? 7.77 24.078 4.23 1 98.62 34 LEU B O 1
ATOM 1580 N N . GLU B 1 35 ? 7.258 23.484 6.305 1 98.62 35 GLU B N 1
ATOM 1581 C CA . GLU B 1 35 ? 8.344 22.531 6.523 1 98.62 35 GLU B CA 1
ATOM 1582 C C . GLU B 1 35 ? 7.824 21.109 6.609 1 98.62 35 GLU B C 1
ATOM 1584 O O . GLU B 1 35 ? 7.176 20.734 7.59 1 98.62 35 GLU B O 1
ATOM 1589 N N . THR B 1 36 ? 8.094 20.375 5.566 1 98.75 36 THR B N 1
ATOM 1590 C CA . THR B 1 36 ? 7.422 19.078 5.445 1 98.75 36 THR B CA 1
ATOM 1591 C C . THR B 1 36 ? 8.43 17.938 5.539 1 98.75 36 THR B C 1
ATOM 1593 O O . THR B 1 36 ? 9.555 18.062 5.059 1 98.75 36 THR B O 1
ATOM 1596 N N . THR B 1 37 ? 8.047 16.844 6.195 1 98.56 37 THR B N 1
ATOM 1597 C CA . THR B 1 37 ? 8.859 15.641 6.305 1 98.56 37 THR B CA 1
ATOM 1598 C C . THR B 1 37 ? 8.031 14.398 5.98 1 98.56 37 THR B C 1
ATOM 1600 O O . THR B 1 37 ? 7.059 14.102 6.672 1 98.56 37 THR B O 1
ATOM 1603 N N . ASN B 1 38 ? 8.445 13.734 4.93 1 98.31 38 ASN B N 1
ATOM 1604 C CA . ASN B 1 38 ? 7.891 12.422 4.613 1 98.31 38 ASN B CA 1
ATOM 1605 C C . ASN B 1 38 ? 8.617 11.312 5.363 1 98.31 38 ASN B C 1
ATOM 1607 O O . ASN B 1 38 ? 9.789 11.047 5.113 1 98.31 38 ASN B O 1
ATOM 1611 N N . LEU B 1 39 ? 7.945 10.602 6.199 1 98.56 39 LEU B N 1
ATOM 1612 C CA . LEU B 1 39 ? 8.594 9.609 7.047 1 98.56 39 LEU B CA 1
ATOM 1613 C C . LEU B 1 39 ? 9.094 8.43 6.211 1 98.56 39 LEU B C 1
ATOM 1615 O O . LEU B 1 39 ? 10.117 7.82 6.543 1 98.56 39 LEU B O 1
ATOM 1619 N N . LYS B 1 40 ? 8.398 8.141 5.156 1 95.5 40 LYS B N 1
ATOM 1620 C CA . LYS B 1 40 ? 8.883 7.082 4.273 1 95.5 40 LYS B CA 1
ATOM 1621 C C . LYS B 1 40 ? 10.289 7.387 3.768 1 95.5 40 LYS B C 1
ATOM 1623 O O . LYS B 1 40 ? 11.133 6.492 3.684 1 95.5 40 LYS B O 1
ATOM 1628 N N . SER B 1 41 ? 10.516 8.625 3.389 1 94.38 41 SER B N 1
ATOM 1629 C CA . SER B 1 41 ? 11.812 9.031 2.867 1 94.38 41 SER B CA 1
ATOM 1630 C C . SER B 1 41 ? 12.914 8.844 3.91 1 94.38 41 SER B C 1
ATOM 1632 O O . SER B 1 41 ? 14.023 8.414 3.584 1 94.38 41 SER B O 1
ATOM 1634 N N . LEU B 1 42 ? 12.641 9.172 5.129 1 96.38 42 LEU B N 1
ATOM 1635 C CA . LEU B 1 42 ? 13.609 8.984 6.199 1 96.38 42 LEU B CA 1
ATOM 1636 C C . LEU B 1 42 ? 13.961 7.508 6.363 1 96.38 42 LEU B C 1
ATOM 1638 O O . LEU B 1 42 ? 15.141 7.148 6.418 1 96.38 42 LEU B O 1
ATOM 1642 N N . VAL B 1 43 ? 12.93 6.684 6.363 1 93.69 43 VAL B N 1
ATOM 1643 C CA . VAL B 1 43 ? 13.133 5.25 6.523 1 93.69 43 VAL B CA 1
ATOM 1644 C C . VAL B 1 43 ? 13.961 4.707 5.359 1 93.69 43 VAL B C 1
ATOM 1646 O O . VAL B 1 43 ? 14.922 3.965 5.562 1 93.69 43 VAL 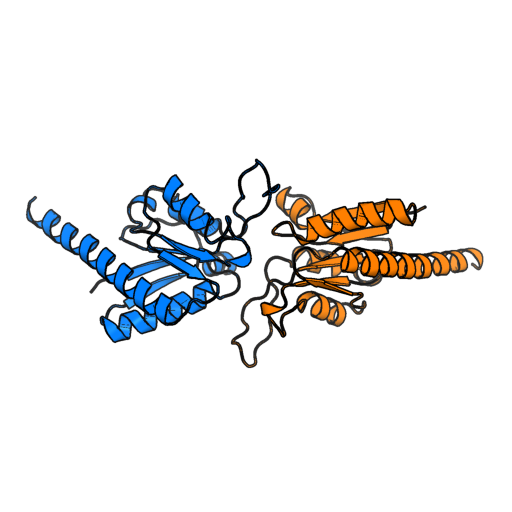B O 1
ATOM 1649 N N . LYS B 1 44 ? 13.602 5.09 4.172 1 88.31 44 LYS B N 1
ATOM 1650 C CA . LYS B 1 44 ? 14.273 4.621 2.963 1 88.31 44 LYS B CA 1
ATOM 1651 C C . LYS B 1 44 ? 15.75 4.996 2.973 1 88.31 44 LYS B C 1
ATOM 1653 O O . LYS B 1 44 ? 16.594 4.238 2.494 1 88.31 44 LYS B O 1
ATOM 1658 N N . LYS B 1 45 ? 16.031 6.141 3.539 1 93.88 45 LYS B N 1
ATOM 1659 C CA . LYS B 1 45 ? 17.391 6.66 3.545 1 93.88 45 LYS B CA 1
ATOM 1660 C C . LYS B 1 45 ? 18.156 6.168 4.77 1 93.88 45 LYS B C 1
ATOM 1662 O O . LYS B 1 45 ? 19.328 6.523 4.957 1 93.88 45 LYS B O 1
ATOM 1667 N N . GLY B 1 46 ? 17.531 5.406 5.66 1 93.62 46 GLY B N 1
ATOM 1668 C CA . GLY B 1 46 ? 18.172 4.93 6.875 1 93.62 46 GLY B CA 1
ATOM 1669 C C . GLY B 1 46 ? 18.359 6.02 7.914 1 93.62 46 GLY B C 1
ATOM 1670 O O . GLY B 1 46 ? 19.25 5.93 8.758 1 93.62 46 GLY B O 1
ATOM 1671 N N . GLN B 1 47 ? 17.609 6.992 7.746 1 95.75 47 GLN B N 1
ATOM 1672 C CA . GLN B 1 47 ? 17.656 8.078 8.719 1 95.75 47 GLN B CA 1
ATOM 1673 C C . GLN B 1 47 ? 16.688 7.844 9.859 1 95.75 47 GLN B C 1
ATOM 1675 O O . GLN B 1 47 ? 15.688 7.129 9.695 1 95.75 47 GLN B O 1
ATOM 1680 N N . PRO B 1 48 ? 16.984 8.406 11.023 1 95.75 48 PRO B N 1
ATOM 1681 C CA . PRO B 1 48 ? 16.031 8.266 12.125 1 95.75 48 PRO B CA 1
ATOM 1682 C C . PRO B 1 48 ? 14.641 8.797 11.781 1 95.75 48 PRO B C 1
ATOM 1684 O O . PRO B 1 48 ? 14.5 9.945 11.359 1 95.75 48 PRO B O 1
ATOM 1687 N N . ALA B 1 49 ? 13.664 7.945 11.945 1 97.25 49 ALA B N 1
ATOM 1688 C CA . ALA B 1 49 ? 12.289 8.344 11.672 1 97.25 49 ALA B CA 1
ATOM 1689 C C . ALA B 1 49 ? 11.516 8.578 12.969 1 97.25 49 ALA B C 1
ATOM 1691 O O . ALA B 1 49 ? 10.305 8.781 12.945 1 97.25 49 ALA B O 1
ATOM 1692 N N . ILE B 1 50 ? 12.18 8.469 14.102 1 98.25 50 ILE B N 1
ATOM 1693 C CA . ILE B 1 50 ? 11.648 8.789 15.422 1 98.25 50 ILE B CA 1
ATOM 1694 C C . ILE B 1 50 ? 12.539 9.828 16.094 1 98.25 50 ILE B C 1
ATOM 1696 O O . ILE B 1 50 ? 13.742 9.617 16.25 1 98.25 50 ILE B O 1
ATOM 1700 N N . PHE B 1 51 ? 12 10.898 16.438 1 98.56 51 PHE B N 1
ATOM 1701 C CA . PHE B 1 51 ? 12.703 12.008 17.078 1 98.56 51 PHE B CA 1
ATOM 1702 C C . PHE B 1 51 ? 11.727 12.906 17.828 1 98.56 51 PHE B C 1
ATOM 1704 O O . PHE B 1 51 ? 10.516 12.789 17.656 1 98.56 51 PHE B O 1
ATOM 1711 N N . ASP B 1 52 ? 12.266 13.805 18.672 1 98.56 52 ASP B N 1
ATOM 1712 C CA . ASP B 1 52 ? 11.438 14.727 19.438 1 98.56 52 ASP B CA 1
ATOM 1713 C C . ASP B 1 52 ? 10.977 15.898 18.578 1 98.56 52 ASP B C 1
ATOM 1715 O O . ASP B 1 52 ? 11.766 16.469 17.828 1 98.56 52 ASP B O 1
ATOM 1719 N N . ILE B 1 53 ? 9.734 16.203 18.672 1 98.25 53 ILE B N 1
ATOM 1720 C CA . ILE B 1 53 ? 9.141 17.391 18.078 1 98.25 53 ILE B CA 1
ATOM 1721 C C . ILE B 1 53 ? 8.805 18.406 19.188 1 98.25 53 ILE B C 1
ATOM 1723 O O . ILE B 1 53 ? 8.219 18.031 20.203 1 98.25 53 ILE B O 1
ATOM 1727 N N . ASP B 1 54 ? 9.18 19.688 19 1 96.62 54 ASP B N 1
ATOM 1728 C CA . ASP B 1 54 ? 9.016 20.672 20.062 1 96.62 54 ASP B CA 1
ATOM 1729 C C . ASP B 1 54 ? 8.234 21.891 19.562 1 96.62 54 ASP B C 1
ATOM 1731 O O . ASP B 1 54 ? 8.367 22.984 20.109 1 96.62 54 ASP B O 1
ATOM 1735 N N . LYS B 1 55 ? 7.504 21.703 18.547 1 97.06 55 LYS B N 1
ATOM 1736 C CA . LYS B 1 55 ? 6.711 22.781 17.953 1 97.06 55 LYS B CA 1
ATOM 1737 C C . LYS B 1 55 ? 5.398 22.25 17.391 1 97.06 55 LYS B C 1
ATOM 1739 O O . LYS B 1 55 ? 5.297 21.062 17.047 1 97.06 55 LYS B O 1
ATOM 1744 N N . PRO B 1 56 ? 4.367 23.125 17.25 1 97.81 56 PRO B N 1
ATOM 1745 C CA . PRO B 1 56 ? 3.102 22.688 16.656 1 97.81 56 PRO B CA 1
ATOM 1746 C C . PRO B 1 56 ? 3.271 22.156 15.234 1 97.81 56 PRO B C 1
ATOM 1748 O O . PRO B 1 56 ? 4.074 22.688 14.461 1 97.81 56 PRO B O 1
ATOM 1751 N N . TYR B 1 57 ? 2.527 21.141 14.914 1 98.81 57 TYR B N 1
ATOM 1752 C CA . TYR B 1 57 ? 2.611 20.562 13.586 1 98.81 57 TYR B CA 1
ATOM 1753 C C . TYR B 1 57 ? 1.296 19.906 13.195 1 98.81 57 TYR B C 1
ATOM 1755 O O . TYR B 1 57 ? 0.412 19.719 14.031 1 98.81 57 TYR B O 1
ATOM 1763 N N . PHE B 1 58 ? 1.111 19.641 11.914 1 98.94 58 PHE B N 1
ATOM 1764 C CA . PHE B 1 58 ? 0.021 18.828 11.383 1 98.94 58 PHE B CA 1
ATOM 1765 C C . PHE B 1 58 ? 0.541 17.5 10.859 1 98.94 58 PHE B C 1
ATOM 1767 O O . PHE B 1 58 ? 1.737 17.344 10.609 1 98.94 58 PHE B O 1
ATOM 1774 N N . SER B 1 59 ? -0.346 16.562 10.688 1 98.94 59 SER B N 1
ATOM 1775 C CA . SER B 1 59 ? 0.023 15.281 10.086 1 98.94 59 SER B CA 1
ATOM 1776 C C . SER B 1 59 ? -0.915 14.914 8.945 1 98.94 59 SER B C 1
ATOM 1778 O O . SER B 1 59 ? -2.08 15.312 8.93 1 98.94 59 SER B O 1
ATOM 1780 N N . PHE B 1 60 ? -0.414 14.211 7.977 1 98.94 60 PHE B N 1
ATOM 1781 C CA . PHE B 1 60 ? -1.15 13.664 6.844 1 98.94 60 PHE B CA 1
ATOM 1782 C C . PHE B 1 60 ? -0.795 12.203 6.625 1 98.94 60 PHE B C 1
ATOM 1784 O O . PHE B 1 60 ? 0.371 11.812 6.734 1 98.94 60 PHE B O 1
ATOM 1791 N N . LEU B 1 61 ? -1.753 11.406 6.355 1 98.75 61 LEU B N 1
ATOM 1792 C CA . LEU B 1 61 ? -1.443 10.031 5.973 1 98.75 61 LEU B CA 1
ATOM 1793 C C . LEU B 1 61 ? -2.588 9.422 5.172 1 98.75 61 LEU B C 1
ATOM 1795 O O . LEU B 1 61 ? -3.748 9.797 5.352 1 98.75 61 LEU B O 1
ATOM 1799 N N . PRO B 1 62 ? -2.268 8.43 4.293 1 96.94 62 PRO B N 1
ATOM 1800 C CA . PRO B 1 62 ? -3.289 7.578 3.672 1 96.94 62 PRO B CA 1
ATOM 1801 C C . PRO B 1 62 ? -3.691 6.398 4.555 1 96.94 62 PRO B C 1
ATOM 1803 O O . PRO B 1 62 ? -3.027 6.117 5.555 1 96.94 62 PRO B O 1
ATOM 1806 N N . SER B 1 63 ? -4.84 5.75 4.211 1 94.81 63 SER B N 1
ATOM 1807 C CA . SER B 1 63 ? -5.234 4.523 4.898 1 94.81 63 SER B CA 1
ATOM 1808 C C . SER B 1 63 ? -4.82 3.287 4.105 1 94.81 63 SER B C 1
ATOM 1810 O O . SER B 1 63 ? -5.23 3.115 2.953 1 94.81 63 SER B O 1
ATOM 1812 N N . TYR B 1 64 ? -3.969 2.59 4.637 1 91.31 64 TYR B N 1
ATOM 1813 C CA . TYR B 1 64 ? -3.639 1.233 4.211 1 91.31 64 TYR B CA 1
ATOM 1814 C C . TYR B 1 64 ? -3.965 0.226 5.309 1 91.31 64 TYR B C 1
ATOM 1816 O O . TYR B 1 64 ? -3.299 0.192 6.348 1 91.31 64 TYR B O 1
ATOM 1824 N N . LEU B 1 65 ? -4.93 -0.568 5.031 1 90.62 65 LEU B N 1
ATOM 1825 C CA . LEU B 1 65 ? -5.488 -1.421 6.074 1 90.62 65 LEU B CA 1
ATOM 1826 C C . LEU B 1 65 ? -5.578 -2.867 5.602 1 90.62 65 LEU B C 1
ATOM 1828 O O . LEU B 1 65 ? -5.684 -3.127 4.398 1 90.62 65 LEU B O 1
ATOM 1832 N N . GLU B 1 66 ? -5.348 -3.809 6.523 1 83.25 66 GLU B N 1
ATOM 1833 C CA . GLU B 1 66 ? -5.609 -5.223 6.273 1 83.25 66 GLU B CA 1
ATOM 1834 C C . GLU B 1 66 ? -6.547 -5.805 7.328 1 83.25 66 GLU B C 1
ATOM 1836 O O . GLU B 1 66 ? -6.773 -5.188 8.375 1 83.25 66 GLU B O 1
ATOM 1841 N N . GLY B 1 67 ? -7.047 -7.25 7.227 1 70.38 67 GLY B N 1
ATOM 1842 C CA . GLY B 1 67 ? -7.723 -8.047 8.242 1 70.38 67 GLY B CA 1
ATOM 1843 C C . GLY B 1 67 ? -9.234 -7.91 8.195 1 70.38 67 GLY B C 1
ATOM 1844 O O . GLY B 1 67 ? -9.945 -8.664 8.859 1 70.38 67 GLY B O 1
ATOM 1845 N N . GLY B 1 68 ? -9.773 -6.82 7.566 1 53.16 68 GLY B N 1
ATOM 1846 C CA . GLY B 1 68 ? -11.211 -6.695 7.742 1 53.16 68 GLY B CA 1
ATOM 1847 C C . GLY B 1 68 ? -11.977 -7.914 7.254 1 53.16 68 GLY B C 1
ATOM 1848 O O . GLY B 1 68 ? -11.805 -8.344 6.113 1 53.16 68 GLY B O 1
ATOM 1849 N N . ASN B 1 69 ? -12.062 -9 8.109 1 45.22 69 ASN B N 1
ATOM 1850 C CA . ASN B 1 69 ? -12.977 -10.055 7.676 1 45.22 69 ASN B CA 1
ATOM 1851 C C . ASN B 1 69 ? -14.234 -9.477 7.039 1 45.22 69 ASN B C 1
ATOM 1853 O O . ASN B 1 69 ? -15.234 -10.172 6.879 1 45.22 69 ASN B O 1
ATOM 1857 N N . GLY B 1 70 ? -14.359 -8.438 6.621 1 42.56 70 GLY B N 1
ATOM 1858 C CA . GLY B 1 70 ? -15.539 -7.785 6.07 1 42.56 70 GLY B CA 1
ATOM 1859 C C . GLY B 1 70 ? -16.594 -7.484 7.117 1 42.56 70 GLY B C 1
ATOM 1860 O O . GLY B 1 70 ? -17.578 -6.793 6.832 1 42.56 70 GLY B O 1
ATOM 1861 N N . LEU B 1 71 ? -16.906 -8.289 8.156 1 44.03 71 LEU B N 1
ATOM 1862 C CA . LEU B 1 71 ? -18.047 -8.188 9.055 1 44.03 71 LEU B CA 1
ATOM 1863 C C . LEU B 1 71 ? -17.672 -7.453 10.336 1 44.03 71 LEU B C 1
ATOM 1865 O O . LEU B 1 71 ? -18.344 -6.496 10.727 1 44.03 71 LEU B O 1
ATOM 1869 N N . ASP B 1 72 ? -16.875 -8.164 11.352 1 46.16 72 ASP B N 1
ATOM 1870 C CA . ASP B 1 72 ? -16.8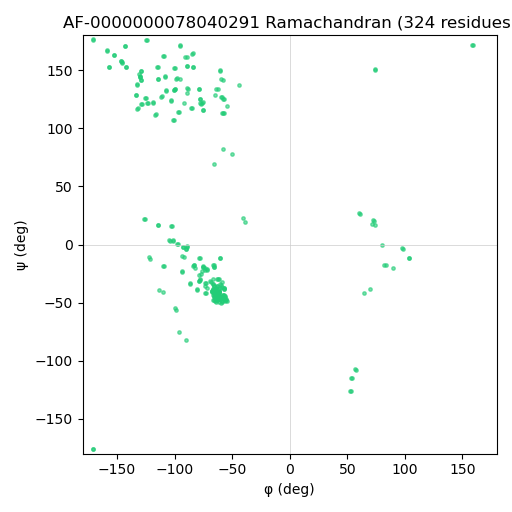12 -7.691 12.727 1 46.16 72 ASP B CA 1
ATOM 1871 C C . ASP B 1 72 ? -15.406 -7.207 13.07 1 46.16 72 ASP B C 1
ATOM 1873 O O . ASP B 1 72 ? -15.195 -6.605 14.125 1 46.16 72 ASP B O 1
ATOM 1877 N N . ASN B 1 73 ? -14.188 -7.863 12.625 1 50.62 73 ASN B N 1
ATOM 1878 C CA . ASN B 1 73 ? -12.898 -7.527 13.227 1 50.62 73 ASN B CA 1
ATOM 1879 C C . ASN B 1 73 ? -12.156 -6.473 12.414 1 50.62 73 ASN B C 1
ATOM 1881 O O . ASN B 1 73 ? -12.445 -6.273 11.234 1 50.62 73 ASN B O 1
ATOM 1885 N N . GLY B 1 74 ? -11.297 -5.336 13.234 1 54.81 74 GLY B N 1
ATOM 1886 C CA . GLY B 1 74 ? -10.609 -4.055 13.18 1 54.81 74 GLY B CA 1
ATOM 1887 C C . GLY B 1 74 ? -9.547 -3.996 12.102 1 54.81 74 GLY B C 1
ATOM 1888 O O . GLY B 1 74 ? -9.008 -5.027 11.695 1 54.81 74 GLY B O 1
ATOM 1889 N N . TYR B 1 75 ? -9.648 -3.047 11.047 1 78.25 75 TYR B N 1
ATOM 1890 C CA . TYR B 1 75 ? -8.867 -2.518 9.938 1 78.25 75 TYR B CA 1
ATOM 1891 C C . TYR B 1 75 ? -7.473 -2.109 10.398 1 78.25 75 TYR B C 1
ATOM 1893 O O . TYR B 1 75 ? -7.27 -0.976 10.844 1 78.25 75 TYR B O 1
ATOM 1901 N N . GLN B 1 76 ? -6.648 -3.172 10.547 1 86.81 76 GLN B N 1
ATOM 1902 C CA . GLN B 1 76 ? -5.281 -2.945 11 1 86.81 76 GLN B CA 1
ATOM 1903 C C . GLN B 1 76 ? -4.488 -2.139 9.977 1 86.81 76 GLN B C 1
ATOM 1905 O O . GLN B 1 76 ? -4.43 -2.502 8.805 1 86.81 76 GLN B O 1
ATOM 1910 N N . GLU B 1 77 ? -3.912 -1.112 10.555 1 93 77 GLU B N 1
ATOM 1911 C CA . GLU B 1 77 ? -3.023 -0.281 9.75 1 93 77 GLU B CA 1
ATOM 1912 C C . GLU B 1 77 ? -1.8 -1.066 9.289 1 93 77 GLU B C 1
ATOM 1914 O O . GLU B 1 77 ? -1.191 -1.796 10.07 1 93 77 GLU B O 1
ATOM 1919 N N . ILE B 1 78 ? -1.552 -0.88 8.023 1 88.94 78 ILE B N 1
ATOM 1920 C CA . ILE B 1 78 ? -0.324 -1.463 7.492 1 88.94 78 ILE B CA 1
ATOM 1921 C C . ILE B 1 78 ? 0.446 -0.409 6.699 1 88.94 78 ILE B C 1
ATOM 1923 O O . ILE B 1 78 ? -0.148 0.53 6.164 1 88.94 78 ILE B O 1
ATOM 1927 N N . LEU B 1 79 ? 1.771 -0.454 6.711 1 90.81 79 LEU B N 1
ATOM 1928 C CA . LEU B 1 79 ? 2.691 0.243 5.816 1 90.81 79 LEU B CA 1
ATOM 1929 C C . LEU B 1 79 ? 2.906 1.682 6.273 1 90.81 79 LEU B C 1
ATOM 1931 O O . LEU B 1 79 ? 3.891 2.318 5.895 1 90.81 79 LEU B O 1
ATOM 1935 N N . THR B 1 80 ? 2.061 2.287 7.129 1 96.25 80 THR B N 1
ATOM 1936 C CA . THR B 1 80 ? 2.158 3.711 7.434 1 96.25 80 THR B CA 1
ATOM 1937 C C . THR B 1 80 ? 2.529 3.926 8.898 1 96.25 80 THR B C 1
ATOM 1939 O O . THR B 1 80 ? 2.482 5.055 9.398 1 96.25 80 THR B O 1
ATOM 1942 N N . THR B 1 81 ? 3.008 2.963 9.562 1 95.88 81 THR B N 1
ATOM 1943 C CA . THR B 1 81 ? 3.195 2.971 11.008 1 95.88 81 THR B CA 1
ATOM 1944 C C . THR B 1 81 ? 4.402 3.822 11.391 1 95.88 81 THR B C 1
ATOM 1946 O O . THR B 1 81 ? 4.547 4.215 12.555 1 95.88 81 THR B O 1
ATOM 1949 N N . PRO B 1 82 ? 5.336 4.133 10.508 1 97.56 82 PRO B N 1
ATOM 1950 C CA . PRO B 1 82 ? 6.398 5.059 10.906 1 97.56 82 PRO B CA 1
ATOM 1951 C C . PRO B 1 82 ? 5.855 6.398 11.398 1 97.56 82 PRO B C 1
ATOM 1953 O O . PRO B 1 82 ? 6.41 6.984 12.336 1 97.56 82 PRO B O 1
ATOM 1956 N N . LEU B 1 83 ? 4.828 6.855 10.789 1 98.81 83 LEU B N 1
ATOM 1957 C CA . LEU B 1 83 ? 4.23 8.094 11.273 1 98.81 83 LEU B CA 1
ATOM 1958 C C . LEU B 1 83 ? 3.627 7.906 12.656 1 98.81 83 LEU B C 1
ATOM 1960 O O . LEU B 1 83 ? 3.77 8.766 13.523 1 98.81 83 LEU B O 1
ATOM 1964 N N . ARG B 1 84 ? 2.982 6.785 12.844 1 98.62 84 ARG B N 1
ATOM 1965 C CA . ARG B 1 84 ? 2.412 6.488 14.148 1 98.62 84 ARG B CA 1
ATOM 1966 C C . ARG B 1 84 ? 3.488 6.504 15.234 1 98.62 84 ARG B C 1
ATOM 1968 O O . ARG B 1 84 ? 3.289 7.078 16.297 1 98.62 84 ARG B O 1
ATOM 1975 N N . ARG B 1 85 ? 4.555 5.883 14.945 1 98.5 85 ARG B N 1
ATOM 1976 C CA . ARG B 1 85 ? 5.641 5.762 15.906 1 98.5 85 ARG B CA 1
ATOM 1977 C C . ARG B 1 85 ? 6.234 7.129 16.234 1 98.5 85 ARG B C 1
ATOM 1979 O O . ARG B 1 85 ? 6.574 7.398 17.391 1 98.5 85 ARG B O 1
ATOM 1986 N N . LEU B 1 86 ? 6.379 7.969 15.211 1 98.88 86 LEU B N 1
ATOM 1987 C CA . LEU B 1 86 ? 6.863 9.32 15.461 1 98.88 86 LEU B CA 1
ATOM 1988 C C . LEU B 1 86 ? 5.926 10.07 16.406 1 98.88 86 LEU B C 1
ATOM 1990 O O . LEU B 1 86 ? 6.375 10.672 17.375 1 98.88 86 LEU B O 1
ATOM 1994 N N . ILE B 1 87 ? 4.668 9.969 16.125 1 98.88 87 ILE B N 1
ATOM 1995 C CA . ILE B 1 87 ? 3.672 10.711 16.891 1 98.88 87 ILE B CA 1
ATOM 1996 C C . ILE B 1 87 ? 3.625 10.18 18.312 1 98.88 87 ILE B C 1
ATOM 1998 O O . ILE B 1 87 ? 3.494 10.961 19.266 1 98.88 87 ILE B O 1
ATOM 2002 N N . ALA B 1 88 ? 3.834 8.93 18.516 1 98.81 88 ALA B N 1
ATOM 2003 C CA . ALA B 1 88 ? 3.721 8.273 19.828 1 98.81 88 ALA B CA 1
ATOM 2004 C C . ALA B 1 88 ? 4.953 8.555 20.688 1 98.81 88 ALA B C 1
ATOM 2006 O O . ALA B 1 88 ? 4.945 8.297 21.891 1 98.81 88 ALA B O 1
ATOM 2007 N N . HIS B 1 89 ? 5.938 9.07 20.125 1 98.69 89 HIS B N 1
ATOM 2008 C CA . HIS B 1 89 ? 7.219 9.227 20.797 1 98.69 89 HIS B CA 1
ATOM 2009 C C . HIS B 1 89 ? 7.191 10.422 21.75 1 98.69 89 HIS B C 1
ATOM 2011 O O . HIS B 1 89 ? 6.902 11.547 21.328 1 98.69 89 HIS B O 1
ATOM 2017 N N . GLY B 1 90 ? 7.547 10.125 23.031 1 98.19 90 GLY B N 1
ATOM 2018 C CA . GLY B 1 90 ? 7.613 11.211 24 1 98.19 90 GLY B CA 1
ATOM 2019 C C . GLY B 1 90 ? 6.344 12.031 24.062 1 98.19 90 GLY B C 1
ATOM 2020 O O . GLY B 1 90 ? 5.254 11.492 24.25 1 98.19 90 GLY B O 1
ATOM 2021 N N . GLU B 1 91 ? 6.52 13.359 23.891 1 98.25 91 GLU B N 1
ATOM 2022 C CA . GLU B 1 91 ? 5.402 14.289 23.984 1 98.25 91 GLU B CA 1
ATOM 2023 C C . GLU B 1 91 ? 4.953 14.75 22.609 1 98.25 91 GLU B C 1
ATOM 2025 O O . GLU B 1 91 ? 4.242 15.75 22.484 1 98.25 91 GLU B O 1
ATOM 2030 N N . ASN B 1 92 ? 5.371 14.055 21.562 1 98.81 92 ASN B N 1
ATOM 2031 C CA . ASN B 1 92 ? 5.129 14.516 20.203 1 98.81 92 ASN B CA 1
ATOM 2032 C C . ASN B 1 92 ? 3.643 14.727 19.938 1 98.81 92 ASN B C 1
ATOM 2034 O O . ASN B 1 92 ? 3.26 15.68 19.25 1 98.81 92 ASN B O 1
ATOM 2038 N N . ALA B 1 93 ? 2.826 13.859 20.469 1 98.88 93 ALA B N 1
ATOM 2039 C CA . ALA B 1 93 ? 1.389 13.93 20.203 1 98.88 93 ALA B CA 1
ATOM 2040 C C . ALA B 1 93 ? 0.805 15.242 20.719 1 98.88 93 ALA B C 1
ATOM 2042 O O . ALA B 1 93 ? -0.133 15.789 20.125 1 98.88 93 ALA B O 1
ATOM 2043 N N . THR B 1 94 ? 1.375 15.789 21.75 1 98.12 94 THR B N 1
ATOM 2044 C CA . THR B 1 94 ? 0.838 16.984 22.359 1 98.12 94 THR B CA 1
ATOM 2045 C C . THR B 1 94 ? 1.055 18.203 21.469 1 98.12 94 THR B C 1
ATOM 2047 O O . THR B 1 94 ? 0.381 19.234 21.625 1 98.12 94 THR B O 1
ATOM 2050 N N . TYR B 1 95 ? 1.973 18.109 20.594 1 98.25 95 TYR B N 1
ATOM 2051 C CA . TYR B 1 95 ? 2.279 19.234 19.719 1 98.25 95 TYR B CA 1
ATOM 2052 C C . TYR B 1 95 ? 1.49 19.125 18.406 1 98.25 95 TYR B C 1
ATOM 2054 O O . TYR B 1 95 ? 1.476 20.062 17.609 1 98.25 95 TYR B O 1
ATOM 2062 N N . CYS B 1 96 ? 0.823 18 18.141 1 98.81 96 CYS B N 1
ATOM 2063 C CA . CYS B 1 96 ? 0.07 17.844 16.906 1 98.81 96 CYS B CA 1
ATOM 2064 C C . CYS B 1 96 ? -1.237 18.625 16.953 1 98.81 96 CYS B C 1
ATOM 2066 O O . CYS B 1 96 ? -2.072 18.391 17.828 1 98.81 96 CYS B O 1
ATOM 2068 N N . LEU B 1 97 ? -1.376 19.5 16 1 98.81 97 LEU B N 1
ATOM 2069 C CA . LEU B 1 97 ? -2.547 20.375 15.961 1 98.81 97 LEU B CA 1
ATOM 2070 C C . LEU B 1 97 ? -3.725 19.656 15.297 1 98.81 97 LEU B C 1
ATOM 2072 O O . LEU B 1 97 ? -4.867 20.109 15.406 1 98.81 97 LEU B O 1
ATOM 2076 N N . GLY B 1 98 ? -3.531 18.594 14.562 1 98.88 98 GLY B N 1
ATOM 2077 C CA . GLY B 1 98 ? -4.555 17.812 13.883 1 98.88 98 GLY B CA 1
ATOM 2078 C C . GLY B 1 98 ? -4.012 16.984 12.734 1 98.88 98 GLY B C 1
ATOM 2079 O O . GLY B 1 98 ? -2.854 17.141 12.344 1 98.88 98 GLY B O 1
ATOM 2080 N N . ILE B 1 99 ? -4.906 16.125 12.219 1 98.94 99 ILE B N 1
ATOM 2081 C CA . ILE B 1 99 ? -4.488 15.203 11.18 1 98.94 99 ILE B CA 1
ATOM 2082 C C . ILE B 1 99 ? -5.457 15.273 10 1 98.94 99 ILE B C 1
ATOM 2084 O O . ILE B 1 99 ? -6.652 15.508 10.188 1 98.94 99 ILE B O 1
ATOM 2088 N N . VAL B 1 100 ? -4.941 15.195 8.812 1 98.94 100 VAL B N 1
ATOM 2089 C CA . VAL B 1 100 ? -5.719 15.086 7.586 1 98.94 100 VAL B CA 1
ATOM 2090 C C . VAL B 1 100 ? -5.531 13.695 6.977 1 98.94 100 VAL B C 1
ATOM 2092 O O . VAL B 1 100 ? -4.402 13.227 6.816 1 98.94 100 VAL B O 1
ATOM 2095 N N . GLY B 1 101 ? -6.668 13.039 6.695 1 98.81 101 GLY B N 1
ATOM 2096 C CA . GLY B 1 101 ? -6.633 11.711 6.094 1 98.81 101 GLY B CA 1
ATOM 2097 C C . GLY B 1 101 ? -6.852 11.734 4.594 1 98.81 101 GLY B C 1
ATOM 2098 O O . GLY B 1 101 ? -7.625 12.547 4.086 1 98.81 101 GLY B O 1
ATOM 2099 N N . SER B 1 102 ? -6.133 10.859 3.934 1 98 102 SER B N 1
ATOM 2100 C CA . SER B 1 102 ? -6.445 10.578 2.537 1 98 102 SER B CA 1
ATOM 2101 C C . SER B 1 102 ? -6.93 9.141 2.357 1 98 102 SER B C 1
ATOM 2103 O O . SER B 1 102 ? -6.641 8.281 3.186 1 98 102 SER B O 1
ATOM 2105 N N . GLY B 1 103 ? -7.727 8.953 1.346 1 93.75 103 GLY B N 1
ATOM 2106 C CA . GLY B 1 103 ? -8.273 7.625 1.098 1 93.75 103 GLY B CA 1
ATOM 2107 C C . GLY B 1 103 ? -9.008 7.52 -0.225 1 93.75 103 GLY B C 1
ATOM 2108 O O . GLY B 1 103 ? -8.938 8.43 -1.055 1 93.75 103 GLY B O 1
ATOM 2109 N N . ASN B 1 104 ? -9.555 6.406 -0.437 1 87.88 104 ASN B N 1
ATOM 2110 C CA . ASN B 1 104 ? -10.406 6.102 -1.581 1 87.88 104 ASN B CA 1
ATOM 2111 C C . ASN B 1 104 ? -11.812 5.707 -1.142 1 87.88 104 ASN B C 1
ATOM 2113 O O . ASN B 1 104 ? -11.992 4.719 -0.429 1 87.88 104 ASN B O 1
ATOM 2117 N N . ARG B 1 105 ? -12.742 6.41 -1.599 1 90.69 105 ARG B N 1
ATOM 2118 C CA . ARG B 1 105 ? -14.117 6.242 -1.141 1 90.69 105 ARG B CA 1
ATOM 2119 C C . ARG B 1 105 ? -14.664 4.875 -1.541 1 90.69 105 ARG B C 1
ATOM 2121 O O . ARG B 1 105 ? -15.633 4.395 -0.952 1 90.69 105 ARG B O 1
ATOM 2128 N N . ASN B 1 106 ? -14.047 4.242 -2.523 1 77.38 106 ASN B N 1
ATOM 2129 C CA . ASN B 1 106 ? -14.453 2.895 -2.914 1 77.38 106 ASN B CA 1
ATOM 2130 C C . ASN B 1 106 ? -14.305 1.908 -1.758 1 77.38 106 ASN B C 1
ATOM 2132 O O . ASN B 1 106 ? -14.844 0.803 -1.807 1 77.38 106 ASN B O 1
ATOM 2136 N N . PHE B 1 107 ? -13.641 2.314 -0.705 1 81.81 107 PHE B N 1
ATOM 2137 C CA . PHE B 1 107 ? -13.414 1.422 0.426 1 81.81 107 PHE B CA 1
ATOM 2138 C C . PHE B 1 107 ? -14.391 1.729 1.56 1 81.81 107 PHE B C 1
ATOM 2140 O O . PHE B 1 107 ? -14.242 1.208 2.666 1 81.81 107 PHE B O 1
ATOM 2147 N N . ASN B 1 108 ? -15.297 2.674 1.326 1 86.94 108 ASN B N 1
ATOM 2148 C CA . ASN B 1 108 ? -16.438 2.971 2.193 1 86.94 108 ASN B CA 1
ATOM 2149 C C . ASN B 1 108 ? -15.984 3.32 3.607 1 86.94 108 ASN B C 1
ATOM 2151 O O . ASN B 1 108 ? -15.312 4.336 3.818 1 86.94 108 ASN B O 1
ATOM 2155 N N . LYS B 1 109 ? -16.266 2.295 4.555 1 88.94 109 LYS B N 1
ATOM 2156 C CA . LYS B 1 109 ? -16.016 2.57 5.965 1 88.94 109 LYS B CA 1
ATOM 2157 C C . LYS B 1 109 ? -14.523 2.748 6.234 1 88.94 109 LYS B C 1
ATOM 2159 O O . LYS B 1 109 ? -14.141 3.311 7.258 1 88.94 109 LYS B O 1
ATOM 2164 N N . GLN B 1 110 ? -13.773 2.301 5.32 1 89.25 110 GLN B N 1
ATOM 2165 C CA . GLN B 1 110 ? -12.328 2.367 5.539 1 89.25 110 GLN B CA 1
ATOM 2166 C C . GLN B 1 110 ? -11.742 3.648 4.953 1 89.25 110 GLN B C 1
ATOM 2168 O O . GLN B 1 110 ? -10.555 3.924 5.113 1 89.25 110 GLN B O 1
ATOM 2173 N N . PHE B 1 111 ? -12.703 4.426 4.305 1 92.81 111 PHE B N 1
ATOM 2174 C CA . PHE B 1 111 ? -12.242 5.703 3.777 1 92.81 111 PHE B CA 1
ATOM 2175 C C . PHE B 1 111 ? -11.641 6.562 4.883 1 92.81 111 PHE B C 1
ATOM 2177 O O . PHE B 1 111 ? -12.344 6.953 5.82 1 92.81 111 PHE B O 1
ATOM 2184 N N . CYS B 1 112 ? -10.297 6.84 4.859 1 97.31 112 CYS B N 1
ATOM 2185 C CA . CYS B 1 112 ? -9.516 7.684 5.758 1 97.31 112 CYS B CA 1
ATOM 2186 C C . CYS B 1 112 ? -9.578 7.164 7.188 1 97.31 112 CYS B C 1
ATOM 2188 O O . CYS B 1 112 ? -9.391 7.926 8.141 1 97.31 112 CYS B O 1
ATOM 2190 N N . LEU B 1 113 ? -9.797 5.93 7.379 1 96.25 113 LEU B N 1
ATOM 2191 C CA . LEU B 1 113 ? -10.031 5.352 8.695 1 96.25 113 LEU B CA 1
ATOM 2192 C C . LEU B 1 113 ? -8.812 5.52 9.594 1 96.25 113 LEU B C 1
ATOM 2194 O O . LEU B 1 113 ? -8.945 5.754 10.797 1 96.25 113 LEU B O 1
ATOM 2198 N N . THR B 1 114 ? -7.648 5.441 9.055 1 97.38 114 THR B N 1
ATOM 2199 C CA . THR B 1 114 ? -6.426 5.512 9.844 1 97.38 114 THR B CA 1
ATOM 2200 C C . THR B 1 114 ? -6.289 6.879 10.508 1 97.38 114 THR B C 1
ATOM 2202 O O . THR B 1 114 ? -5.832 6.977 11.648 1 97.38 114 THR B O 1
ATOM 2205 N N . ALA B 1 115 ? -6.691 7.906 9.789 1 98.62 115 ALA B N 1
ATOM 2206 C CA . ALA B 1 115 ? -6.672 9.234 10.398 1 98.62 115 ALA B CA 1
ATOM 2207 C C . ALA B 1 115 ? -7.594 9.297 11.609 1 98.62 115 ALA B C 1
ATOM 2209 O O . ALA B 1 115 ? -7.242 9.875 12.641 1 98.62 115 ALA B O 1
ATOM 2210 N N . HIS B 1 116 ? -8.719 8.695 11.492 1 98.19 116 HIS B N 1
ATOM 2211 C CA . HIS B 1 116 ? -9.672 8.672 12.602 1 98.19 116 HIS B CA 1
ATOM 2212 C C . HIS B 1 116 ? -9.141 7.84 13.758 1 98.19 116 HIS B C 1
ATOM 2214 O O . HIS B 1 116 ? -9.32 8.203 14.922 1 98.19 116 HIS B O 1
ATOM 2220 N N . GLN B 1 117 ? -8.547 6.781 13.492 1 97.31 117 GLN B N 1
ATOM 2221 C CA . GLN B 1 117 ? -7.918 5.969 14.523 1 97.31 117 GLN B CA 1
ATOM 2222 C C . GLN B 1 117 ? -6.844 6.754 15.266 1 97.31 117 GLN B C 1
ATOM 2224 O O . GLN B 1 117 ? -6.754 6.688 16.5 1 97.31 117 GLN B O 1
ATOM 2229 N N . TYR B 1 118 ? -6.004 7.484 14.5 1 98.44 118 TYR B N 1
ATOM 2230 C CA . TYR B 1 118 ? -4.98 8.32 15.125 1 98.44 118 TYR B CA 1
ATOM 2231 C C . TYR B 1 118 ? -5.609 9.344 16.062 1 98.44 118 TYR B C 1
ATOM 2233 O O . TYR B 1 118 ? -5.148 9.531 17.188 1 98.44 118 TYR B O 1
ATOM 2241 N N . ALA B 1 119 ? -6.598 10.016 15.547 1 98.5 119 ALA B N 1
ATOM 2242 C CA . ALA B 1 119 ? -7.273 11.039 16.344 1 98.5 119 ALA B CA 1
ATOM 2243 C C . ALA B 1 119 ? -7.801 10.453 17.656 1 98.5 119 ALA B C 1
ATOM 2245 O O . ALA B 1 119 ? -7.645 11.047 18.719 1 98.5 119 ALA B O 1
ATOM 2246 N N . GLN B 1 120 ? -8.391 9.336 17.562 1 97.69 120 GLN B N 1
ATOM 2247 C CA . GLN B 1 120 ? -8.906 8.656 18.75 1 97.69 120 GLN B CA 1
ATOM 2248 C C . GLN B 1 120 ? -7.781 8.258 19.703 1 97.69 120 GLN B C 1
ATOM 2250 O O . GLN B 1 120 ? -7.871 8.484 20.906 1 97.69 120 GLN B O 1
ATOM 2255 N N . ASP B 1 121 ? -6.77 7.758 19.234 1 97.94 121 ASP B N 1
ATOM 2256 C CA . ASP B 1 121 ? -5.691 7.199 20.047 1 97.94 121 ASP B CA 1
ATOM 2257 C C . ASP B 1 121 ? -4.875 8.305 20.703 1 97.94 121 ASP B C 1
ATOM 2259 O O . ASP B 1 121 ? -4.379 8.133 21.828 1 97.94 121 ASP B O 1
ATOM 2263 N N . PHE B 1 122 ? -4.695 9.445 19.953 1 98.5 122 PHE B N 1
ATOM 2264 C CA . PHE B 1 122 ? -3.707 10.414 20.406 1 98.5 122 PHE B CA 1
ATOM 2265 C C . PHE B 1 122 ? -4.387 11.68 20.922 1 98.5 122 PHE B C 1
ATOM 2267 O O . PHE B 1 122 ? -3.744 12.531 21.547 1 98.5 122 PHE B O 1
ATOM 2274 N N . GLY B 1 123 ? -5.648 11.875 20.547 1 98 123 GLY B N 1
ATOM 2275 C CA . GLY B 1 123 ? -6.422 12.93 21.188 1 98 123 GLY B CA 1
ATOM 2276 C C . GLY B 1 123 ? -6.465 14.211 20.375 1 98 123 GLY B C 1
ATOM 2277 O O . GLY B 1 123 ? -7.023 15.219 20.828 1 98 123 GLY B O 1
ATOM 2278 N N . PHE B 1 124 ? -5.781 14.305 19.266 1 98.44 124 PHE B N 1
ATOM 2279 C CA . PHE B 1 124 ? -5.906 15.461 18.391 1 98.44 124 PHE B CA 1
ATOM 2280 C C . PHE B 1 124 ? -7.02 15.258 17.375 1 98.44 124 PHE B C 1
ATOM 2282 O O . PHE B 1 124 ? -7.445 14.125 17.141 1 98.44 124 PHE B O 1
ATOM 2289 N N . PRO B 1 125 ? -7.551 16.328 16.719 1 98.75 125 PRO B N 1
ATOM 2290 C CA . PRO B 1 125 ? -8.711 16.188 15.828 1 98.75 125 PRO B CA 1
ATOM 2291 C C . PRO B 1 125 ? -8.32 15.742 14.414 1 98.75 125 PRO B C 1
ATOM 2293 O O . PRO B 1 125 ? -7.223 16.062 13.945 1 98.75 125 PRO B O 1
ATOM 2296 N N . VAL B 1 126 ? -9.289 15.062 13.773 1 98.94 126 VAL B N 1
ATOM 2297 C CA . VAL B 1 126 ? -9.25 15 12.32 1 98.94 126 VAL B CA 1
ATOM 2298 C C . VAL B 1 126 ? -9.695 16.328 11.734 1 98.94 126 VAL B C 1
ATOM 2300 O O . VAL B 1 126 ? -10.852 16.734 11.898 1 98.94 126 VAL B O 1
ATOM 2303 N N . LEU B 1 127 ? -8.789 17 11.055 1 98.94 127 LEU B N 1
ATOM 2304 C CA . LEU B 1 127 ? -9.102 18.312 10.516 1 98.94 127 LEU B CA 1
ATOM 2305 C C . LEU B 1 127 ? -9.883 18.203 9.211 1 98.94 127 LEU B C 1
ATOM 2307 O O . LEU B 1 127 ? -10.75 19.031 8.93 1 98.94 127 LEU B O 1
ATOM 2311 N N . ASP B 1 128 ? -9.516 17.219 8.383 1 98.88 128 ASP B N 1
ATOM 2312 C CA . ASP B 1 128 ? -10.133 17.078 7.074 1 98.88 128 ASP B CA 1
ATOM 2313 C C . ASP B 1 128 ? -9.719 15.773 6.41 1 98.88 128 ASP B C 1
ATOM 2315 O O . ASP B 1 128 ? -8.977 14.977 6.996 1 98.88 128 ASP B O 1
ATOM 2319 N N . GLU B 1 129 ? -10.305 15.555 5.254 1 98.81 129 GLU B N 1
ATOM 2320 C CA . GLU B 1 129 ? -10.055 14.359 4.453 1 98.81 129 GLU B CA 1
ATOM 2321 C C . GLU B 1 129 ? -10.023 14.688 2.965 1 98.81 129 GLU B C 1
ATOM 2323 O O . GLU B 1 129 ? -10.641 15.664 2.529 1 98.81 129 GLU B O 1
ATOM 2328 N N . PHE B 1 130 ? -9.344 13.961 2.162 1 98.5 130 PHE B N 1
ATOM 2329 C CA . PHE B 1 130 ? -9.43 14.086 0.711 1 98.5 130 PHE B CA 1
ATOM 2330 C C . PHE B 1 130 ? -9.242 12.734 0.036 1 98.5 130 PHE B C 1
ATOM 2332 O O . PHE B 1 130 ? -8.75 11.789 0.655 1 98.5 130 PHE B O 1
ATOM 2339 N N . GLU B 1 131 ? -9.711 12.688 -1.096 1 96.25 131 GLU B N 1
ATOM 2340 C CA . GLU B 1 131 ? -9.68 11.43 -1.827 1 96.25 131 GLU B CA 1
ATOM 2341 C C . GLU B 1 131 ? -8.531 11.398 -2.834 1 96.25 131 GLU B C 1
ATOM 2343 O O . GLU B 1 131 ? -8.336 12.352 -3.588 1 96.25 131 GLU B O 1
ATOM 2348 N N . LEU B 1 132 ? -7.758 10.281 -2.85 1 90.25 132 LEU B N 1
ATOM 2349 C CA . LEU B 1 132 ? -6.688 10.031 -3.809 1 90.25 132 LEU B CA 1
ATOM 2350 C C . LEU B 1 132 ? -5.688 11.18 -3.818 1 90.25 132 LEU B C 1
ATOM 2352 O O . LEU B 1 132 ? -5.043 11.461 -2.803 1 90.25 132 LEU B O 1
ATOM 2356 N N . ARG B 1 133 ? -5.586 11.898 -4.93 1 92.62 133 ARG B N 1
ATOM 2357 C CA . ARG B 1 133 ? -4.605 12.977 -4.992 1 92.62 133 ARG B CA 1
ATOM 2358 C C . ARG B 1 133 ? -5.215 14.289 -4.516 1 92.62 133 ARG B C 1
ATOM 2360 O O . ARG B 1 133 ? -4.5 15.273 -4.32 1 92.62 133 ARG B O 1
ATOM 2367 N N . GLY B 1 134 ? -6.469 14.312 -4.207 1 96.44 134 GLY B N 1
ATOM 2368 C CA . GLY B 1 134 ? -7.156 15.523 -3.801 1 96.44 134 GLY B CA 1
ATOM 2369 C C . GLY B 1 134 ? -7.43 16.469 -4.957 1 96.44 134 GLY B C 1
ATOM 2370 O O . GLY B 1 134 ? -6.664 16.516 -5.922 1 96.44 134 GLY B O 1
ATOM 2371 N N . SER B 1 135 ? -8.5 17.203 -4.797 1 97.38 135 SER B N 1
ATOM 2372 C CA . SER B 1 135 ? -8.883 18.203 -5.789 1 97.38 135 SER B CA 1
ATOM 2373 C C . SER B 1 135 ? -8.352 19.578 -5.406 1 97.38 135 SER B C 1
ATOM 2375 O O . SER B 1 135 ? -7.836 19.766 -4.305 1 97.38 135 SER B O 1
ATOM 2377 N N . GLN B 1 136 ? -8.531 20.5 -6.406 1 97.25 136 GLN B N 1
ATOM 2378 C CA . GLN B 1 136 ? -8.203 21.891 -6.109 1 97.25 136 GLN B CA 1
ATOM 2379 C C . GLN B 1 136 ? -9.062 22.438 -4.973 1 97.25 136 GLN B C 1
ATOM 2381 O O . GLN B 1 136 ? -8.594 23.219 -4.141 1 97.25 136 GLN B O 1
ATOM 2386 N N . GLU B 1 137 ? -10.297 22.047 -4.965 1 98.25 137 GLU B N 1
ATOM 2387 C CA . GLU B 1 137 ? -11.188 22.438 -3.881 1 98.25 137 GLU B CA 1
ATOM 2388 C C . GLU B 1 137 ? -10.703 21.891 -2.541 1 98.25 137 GLU B C 1
ATOM 2390 O O . GLU B 1 137 ? -10.797 22.578 -1.518 1 98.25 137 GLU B O 1
ATOM 2395 N N . ASP B 1 138 ? -10.273 20.656 -2.523 1 98.62 138 ASP B N 1
ATOM 2396 C CA . ASP B 1 138 ? -9.68 20.094 -1.315 1 98.62 138 ASP B CA 1
ATOM 2397 C C . ASP B 1 138 ? -8.5 20.938 -0.83 1 98.62 138 ASP B C 1
ATOM 2399 O O . ASP B 1 138 ? -8.398 21.234 0.361 1 98.62 138 ASP B O 1
ATOM 2403 N N . LEU B 1 139 ? -7.68 21.297 -1.761 1 98.38 139 LEU B N 1
ATOM 2404 C CA . LEU B 1 139 ? -6.461 22.047 -1.467 1 98.38 139 LEU B CA 1
ATOM 2405 C C . LEU B 1 139 ? -6.789 23.375 -0.812 1 98.38 139 LEU B C 1
ATOM 2407 O O . LEU B 1 139 ? -6.188 23.75 0.201 1 98.38 139 LEU B O 1
ATOM 2411 N N . GLU B 1 140 ? -7.703 24.047 -1.37 1 98.44 140 GLU B N 1
ATOM 2412 C CA . GLU B 1 140 ? -8.094 25.359 -0.85 1 98.44 140 GLU B CA 1
ATOM 2413 C C . GLU B 1 140 ? -8.734 25.234 0.528 1 98.44 140 GLU B C 1
ATOM 2415 O O . GLU B 1 140 ? -8.367 25.953 1.458 1 98.44 140 GLU B O 1
ATOM 2420 N N . ARG B 1 141 ? -9.648 24.312 0.631 1 98.62 141 ARG B N 1
ATOM 2421 C CA . ARG B 1 141 ? -10.375 24.109 1.877 1 98.62 141 ARG B CA 1
ATOM 2422 C C . ARG B 1 141 ? -9.438 23.688 2.998 1 98.62 141 ARG B C 1
ATOM 2424 O O . ARG B 1 141 ? -9.477 24.234 4.098 1 98.62 141 ARG B O 1
ATOM 2431 N N . ILE B 1 142 ? -8.57 22.781 2.746 1 98.88 142 ILE B N 1
ATOM 2432 C CA . ILE B 1 142 ? -7.668 22.234 3.756 1 98.88 142 ILE B CA 1
ATOM 2433 C C . ILE B 1 142 ? -6.582 23.266 4.074 1 98.88 142 ILE B C 1
ATOM 2435 O O . ILE B 1 142 ? -6.211 23.438 5.234 1 98.88 142 ILE B O 1
ATOM 2439 N N . GLY B 1 143 ? -6.066 23.922 3.076 1 98.81 143 GLY B N 1
ATOM 2440 C CA . GLY B 1 143 ? -5.098 24.984 3.314 1 98.81 143 GLY B CA 1
ATOM 2441 C C . GLY B 1 143 ? -5.621 26.062 4.234 1 98.81 143 GLY B C 1
ATOM 2442 O O . GLY B 1 143 ? -4.945 26.453 5.188 1 98.81 143 GLY B O 1
ATOM 2443 N N . ASP B 1 144 ? -6.855 26.531 3.936 1 98.62 144 ASP B N 1
ATOM 2444 C CA . ASP B 1 144 ? -7.48 27.547 4.766 1 98.62 144 ASP B CA 1
ATOM 2445 C C . ASP B 1 144 ? -7.609 27.078 6.215 1 98.62 144 ASP B C 1
ATOM 2447 O O . ASP B 1 144 ? -7.332 27.828 7.148 1 98.62 144 ASP B O 1
ATOM 2451 N N . LYS B 1 145 ? -8 25.906 6.34 1 98.75 145 LYS B N 1
ATOM 2452 C CA . LYS B 1 145 ? -8.211 25.344 7.668 1 98.75 145 LYS B CA 1
ATOM 2453 C C . LYS B 1 145 ? -6.895 25.25 8.438 1 98.75 145 LYS B C 1
ATOM 2455 O O . LYS B 1 145 ? -6.828 25.625 9.609 1 98.75 145 LYS B O 1
ATOM 2460 N N . LEU B 1 146 ? -5.848 24.766 7.812 1 98.75 146 LEU B N 1
ATOM 2461 C CA . LEU B 1 146 ? -4.555 24.625 8.469 1 98.75 146 LEU B CA 1
ATOM 2462 C C . LEU B 1 146 ? -4.027 25.969 8.93 1 98.75 146 LEU B C 1
ATOM 2464 O O . LEU B 1 146 ? -3.535 26.109 10.055 1 98.75 146 LEU B O 1
ATOM 2468 N N . VAL B 1 147 ? -4.121 26.953 8.094 1 98.25 147 VAL B N 1
ATOM 2469 C CA . VAL B 1 147 ? -3.598 28.281 8.414 1 98.25 147 VAL B CA 1
ATOM 2470 C C . VAL B 1 147 ? -4.371 28.859 9.594 1 98.25 147 VAL B C 1
ATOM 2472 O O . VAL B 1 147 ? -3.775 29.422 10.516 1 98.25 147 VAL B O 1
ATOM 2475 N N . LYS B 1 148 ? -5.676 28.688 9.547 1 97.94 148 LYS B N 1
ATOM 2476 C CA . LYS B 1 148 ? -6.504 29.172 10.641 1 97.94 148 LYS B CA 1
ATOM 2477 C C . LYS B 1 148 ? -6.121 28.516 11.961 1 97.94 148 LYS B C 1
ATOM 2479 O O . LYS B 1 148 ? -5.945 29.203 12.977 1 97.94 148 LYS B O 1
ATOM 2484 N N . VAL B 1 149 ? -6.031 27.219 11.977 1 98.31 149 VAL B N 1
ATOM 2485 C CA . VAL B 1 149 ? -5.695 26.469 13.188 1 98.31 149 VAL B CA 1
ATOM 2486 C C . VAL B 1 149 ? -4.305 26.875 13.672 1 98.31 149 VAL B C 1
ATOM 2488 O O . VAL B 1 149 ? -4.09 27.078 14.867 1 98.31 149 VAL B O 1
ATOM 2491 N N . PHE B 1 150 ? -3.393 26.969 12.773 1 97.81 150 PHE B N 1
ATOM 2492 C CA . PHE B 1 150 ? -2.014 27.312 13.102 1 97.81 150 PHE B CA 1
ATOM 2493 C C . PHE B 1 150 ? -1.939 28.703 13.742 1 97.81 150 PHE B C 1
ATOM 2495 O O . PHE B 1 150 ? -1.287 28.875 14.773 1 97.81 150 PHE B O 1
ATOM 2502 N N . GLN B 1 151 ? -2.6 29.656 13.18 1 95.12 151 GLN B N 1
ATOM 2503 C CA . GLN B 1 151 ? -2.574 31.016 13.688 1 95.12 151 GLN B CA 1
ATOM 2504 C C . GLN B 1 151 ? -3.23 31.109 15.062 1 95.12 151 GLN B C 1
ATOM 2506 O O . GLN B 1 151 ? -2.777 31.859 15.93 1 95.12 151 GLN B O 1
ATOM 2511 N N . THR B 1 152 ? -4.234 30.328 15.219 1 94.81 152 THR B N 1
ATOM 2512 C CA . THR B 1 152 ? -4.895 30.297 16.516 1 94.81 152 THR B CA 1
ATOM 2513 C C . THR B 1 152 ? -3.98 29.688 17.578 1 94.81 152 THR B C 1
ATOM 2515 O O . THR B 1 152 ? -3.912 30.172 18.703 1 94.81 152 THR B O 1
ATOM 2518 N N . ALA B 1 153 ? -3.264 28.672 17.234 1 93.94 153 ALA B N 1
ATOM 2519 C CA . ALA B 1 153 ? -2.404 27.953 18.172 1 93.94 153 ALA B CA 1
ATOM 2520 C C . ALA B 1 153 ? -1.162 28.766 18.516 1 93.94 153 ALA B C 1
ATOM 2522 O O . ALA B 1 153 ? -0.611 28.625 19.609 1 93.94 153 ALA B O 1
ATOM 2523 N N . THR B 1 154 ? -0.648 29.516 17.656 1 88.44 154 THR B N 1
ATOM 2524 C CA . THR B 1 154 ? 0.606 30.234 17.875 1 88.44 154 THR B CA 1
ATOM 2525 C C . THR B 1 154 ? 0.345 31.641 18.406 1 88.44 154 THR B C 1
ATOM 2527 O O . THR B 1 154 ? 1.265 32.312 18.875 1 88.44 154 THR B O 1
ATOM 2530 N N . LYS B 1 155 ? -0.775 32.312 18.234 1 80.5 155 LYS B N 1
ATOM 2531 C CA . LYS B 1 155 ? -1.135 33.562 18.906 1 80.5 155 LYS B CA 1
ATOM 2532 C C . LYS B 1 155 ? -1.316 33.344 20.406 1 80.5 155 LYS B C 1
ATOM 2534 O O . LYS B 1 155 ? -0.902 34.188 21.203 1 80.5 155 LYS B O 1
ATOM 2539 N N . THR B 1 156 ? -1.971 32.25 20.656 1 57.56 156 THR B N 1
ATOM 2540 C CA . THR B 1 156 ? -2.223 32.031 22.078 1 57.56 156 THR B CA 1
ATOM 2541 C C . THR B 1 156 ? -0.916 31.781 22.828 1 57.56 156 THR B C 1
ATOM 2543 O O . THR B 1 156 ? -0.789 32.156 24 1 57.56 156 THR B O 1
ATOM 2546 N N . LYS B 1 157 ? 0.137 31.234 22.297 1 55.84 157 LYS B N 1
ATOM 2547 C CA . LYS B 1 157 ? 1.384 31.016 23.031 1 55.84 157 LYS B CA 1
ATOM 2548 C C . LYS B 1 157 ? 2.178 32.312 23.172 1 55.84 157 LYS B C 1
ATOM 2550 O O . LYS B 1 157 ? 3.127 32.375 23.953 1 55.84 157 LYS B O 1
ATOM 2555 N N . GLY B 1 158 ? 2.035 33.25 22.344 1 45.5 158 GLY B N 1
ATOM 2556 C CA . GLY B 1 158 ? 2.652 34.562 22.625 1 45.5 158 GLY B CA 1
ATOM 2557 C C . GLY B 1 158 ? 2.178 35.188 23.906 1 45.5 158 GLY B C 1
ATOM 2558 O O . GLY B 1 158 ? 2.879 36 24.5 1 45.5 158 GLY B O 1
ATOM 2559 N N . VAL B 1 159 ? 0.941 34.969 24.312 1 45.44 159 VAL B N 1
ATOM 2560 C CA . VAL B 1 159 ? 0.446 35.656 25.5 1 45.44 159 VAL B CA 1
ATOM 2561 C C . VAL B 1 159 ? 1.018 35 26.75 1 45.44 159 VAL B C 1
ATOM 2563 O O . VAL B 1 159 ? 1.011 35.562 27.844 1 45.44 159 VAL B O 1
ATOM 2566 N N . ALA B 1 160 ? 1.44 33.812 26.75 1 45.25 160 ALA B N 1
ATOM 2567 C CA . ALA B 1 160 ? 1.849 33.188 28.016 1 45.25 160 ALA B CA 1
ATOM 2568 C C . ALA B 1 160 ? 3.238 33.656 28.438 1 45.25 160 ALA B C 1
ATOM 2570 O O . ALA B 1 160 ? 3.607 33.531 29.609 1 45.25 160 ALA B O 1
ATOM 2571 N N . TYR B 1 161 ? 4.074 33.938 27.5 1 42.59 161 TYR B N 1
ATOM 2572 C CA . TYR B 1 161 ? 5.434 34.156 27.984 1 42.59 161 TYR B CA 1
ATOM 2573 C C . TYR B 1 161 ? 5.551 35.531 28.672 1 42.59 161 TYR B C 1
ATOM 2575 O O . TYR B 1 161 ? 6.617 35.875 29.188 1 42.59 161 TYR B O 1
ATOM 2583 N N . VAL B 1 162 ? 4.66 36.531 28.469 1 38.09 162 VAL B N 1
ATOM 2584 C CA . VAL B 1 162 ? 4.945 37.812 29.062 1 38.09 162 VAL B CA 1
ATOM 2585 C C . VAL B 1 162 ? 4.605 37.781 30.547 1 38.09 162 VAL B C 1
ATOM 2587 O O . VAL B 1 162 ? 4.984 38.688 31.297 1 38.09 162 VAL B O 1
ATOM 2590 N N . GLN B 1 163 ? 3.625 36.969 30.922 1 31.91 163 GLN B N 1
ATOM 2591 C CA . GLN B 1 163 ? 3.168 37.281 32.281 1 31.91 163 GLN B CA 1
ATOM 2592 C C . GLN B 1 163 ? 4.07 36.594 33.312 1 31.91 163 GLN B C 1
ATOM 2594 O O . GLN B 1 163 ? 3.975 36.906 34.5 1 31.91 163 GLN B O 1
ATOM 2599 N N . ASN B 1 164 ? 4.895 35.531 32.969 1 27.45 164 ASN B N 1
ATOM 2600 C CA . ASN B 1 164 ? 5.695 35.25 34.156 1 27.45 164 ASN B CA 1
ATOM 2601 C C . ASN B 1 164 ? 6.977 36.062 34.188 1 27.45 164 ASN B C 1
ATOM 2603 O O . ASN B 1 164 ? 7.641 36.219 33.156 1 27.45 164 ASN B O 1
#

Organism: NCBI:txid764290